Protein AF-A0A0C3JV02-F1 (afdb_monomer_lite)

Structure (mmCIF, N/CA/C/O backbone):
data_AF-A0A0C3JV02-F1
#
_entry.id   AF-A0A0C3JV02-F1
#
loop_
_atom_site.group_PDB
_atom_site.id
_atom_site.type_symbol
_atom_site.label_atom_id
_atom_site.label_alt_id
_atom_site.label_comp_id
_atom_site.label_asym_id
_atom_site.label_entity_id
_atom_site.label_seq_id
_atom_site.pdbx_PDB_ins_code
_atom_site.Cartn_x
_atom_site.Cartn_y
_atom_site.Cartn_z
_atom_site.occupancy
_atom_site.B_iso_or_equiv
_atom_site.auth_seq_id
_atom_site.auth_comp_id
_atom_site.auth_asym_id
_atom_site.auth_atom_id
_atom_site.pdbx_PDB_model_num
ATOM 1 N N . MET A 1 1 ? -1.760 33.400 12.915 1.00 36.56 1 MET A N 1
ATOM 2 C CA . MET A 1 1 ? -1.978 32.073 13.526 1.00 36.56 1 MET A CA 1
ATOM 3 C C . MET A 1 1 ? -3.397 31.633 13.194 1.00 36.56 1 MET A C 1
ATOM 5 O O . MET A 1 1 ? -4.320 32.032 13.881 1.00 36.56 1 MET A O 1
ATOM 9 N N . ILE A 1 2 ? -3.575 30.908 12.087 1.00 27.73 2 ILE A N 1
ATOM 10 C CA . ILE A 1 2 ? -4.804 30.168 11.769 1.00 27.73 2 ILE A CA 1
ATOM 11 C C . ILE A 1 2 ? -4.336 28.834 11.189 1.00 27.73 2 ILE A C 1
ATOM 13 O O . ILE A 1 2 ? -3.652 28.795 10.169 1.00 27.73 2 ILE A O 1
ATOM 17 N N . VAL A 1 3 ? -4.636 27.773 11.928 1.00 30.33 3 VAL A N 1
ATOM 18 C CA . VAL A 1 3 ? -4.378 26.373 11.599 1.00 30.33 3 VAL A CA 1
ATOM 19 C C . VAL A 1 3 ? -5.516 25.899 10.698 1.00 30.33 3 VAL A C 1
ATOM 21 O O . VAL A 1 3 ? -6.679 26.092 11.041 1.00 30.33 3 VAL A O 1
ATOM 24 N N . TRP A 1 4 ? -5.186 25.276 9.567 1.00 26.09 4 TRP A N 1
ATOM 25 C CA . TRP A 1 4 ? -6.130 24.484 8.779 1.00 26.09 4 TRP A CA 1
ATOM 26 C C . TRP A 1 4 ? -5.656 23.032 8.778 1.00 26.09 4 TRP A C 1
ATOM 28 O O . TRP A 1 4 ? -4.640 22.685 8.176 1.00 26.09 4 TRP A O 1
ATOM 38 N N . THR A 1 5 ? -6.392 22.193 9.498 1.00 37.22 5 THR A N 1
ATOM 39 C CA . THR A 1 5 ? -6.347 20.738 9.415 1.00 37.22 5 THR A CA 1
ATOM 40 C C . THR A 1 5 ? -7.120 20.313 8.170 1.00 37.22 5 THR A C 1
ATOM 42 O O . THR A 1 5 ? -8.332 20.467 8.079 1.00 37.22 5 THR A O 1
ATOM 45 N N . GLY A 1 6 ? -6.403 19.792 7.180 1.00 27.80 6 GLY A N 1
ATOM 46 C CA . GLY A 1 6 ? -6.977 19.233 5.962 1.00 27.80 6 GLY A CA 1
ATOM 47 C C . GLY A 1 6 ? -6.225 17.963 5.615 1.00 27.80 6 GLY A C 1
ATOM 48 O O . GLY A 1 6 ? -5.104 18.023 5.113 1.00 27.80 6 GLY A O 1
ATOM 49 N N . SER A 1 7 ? -6.838 16.830 5.950 1.00 28.97 7 SER A N 1
ATOM 50 C CA . SER A 1 7 ? -6.405 15.484 5.588 1.00 28.97 7 SER A CA 1
ATOM 51 C C . SER A 1 7 ? -6.014 15.437 4.109 1.00 28.97 7 SER A C 1
ATOM 53 O O . SER A 1 7 ? -6.842 15.699 3.235 1.00 28.97 7 SER A O 1
ATOM 55 N N . LYS A 1 8 ? -4.738 15.162 3.824 1.00 28.88 8 LYS A N 1
ATOM 56 C CA . LYS A 1 8 ? -4.265 14.907 2.463 1.00 28.88 8 LYS A CA 1
ATOM 57 C C . LYS A 1 8 ? -4.586 13.449 2.137 1.00 28.88 8 LYS A C 1
ATOM 59 O O . LYS A 1 8 ? -3.972 12.578 2.750 1.00 28.88 8 LYS A O 1
ATOM 64 N N . PRO A 1 9 ? -5.457 13.145 1.163 1.00 31.12 9 PRO A N 1
ATOM 65 C CA . PRO A 1 9 ? -5.403 11.841 0.540 1.00 31.12 9 PRO A CA 1
ATOM 66 C C . PRO A 1 9 ? -4.123 11.840 -0.298 1.00 31.12 9 PRO A C 1
ATOM 68 O O . PRO A 1 9 ? -4.037 12.504 -1.331 1.00 31.12 9 PRO A O 1
ATOM 71 N N . THR A 1 10 ? -3.090 11.144 0.167 1.00 36.97 10 THR A N 1
ATOM 72 C CA . THR A 1 10 ? -1.936 10.784 -0.660 1.00 36.97 10 THR A CA 1
ATOM 73 C C . THR A 1 10 ? -2.394 9.733 -1.666 1.00 36.97 10 THR A C 1
ATOM 75 O O . THR A 1 10 ? -2.066 8.557 -1.558 1.00 36.97 10 THR A O 1
ATOM 78 N N . LEU A 1 11 ? -3.217 10.158 -2.625 1.00 32.56 11 LEU A N 1
ATOM 79 C CA . LEU A 1 11 ? -3.419 9.429 -3.862 1.00 32.56 11 LEU A CA 1
ATOM 80 C C . LEU A 1 11 ? -2.096 9.518 -4.611 1.00 32.56 11 LEU A C 1
ATOM 82 O O . LEU A 1 11 ? -1.701 10.580 -5.097 1.00 32.56 11 LEU A O 1
ATOM 86 N N . ASP A 1 12 ? -1.388 8.398 -4.595 1.00 35.22 12 ASP A N 1
ATOM 87 C CA . ASP A 1 12 ? -0.170 8.166 -5.342 1.00 35.22 12 ASP A CA 1
ATOM 88 C C . ASP A 1 12 ? -0.371 8.620 -6.797 1.00 35.22 12 ASP A C 1
ATOM 90 O O . ASP A 1 12 ? -1.198 8.089 -7.542 1.00 35.22 12 ASP A O 1
ATOM 94 N N . VAL A 1 13 ? 0.385 9.643 -7.196 1.00 38.53 13 VAL A N 1
ATOM 95 C CA . VAL A 1 13 ? 0.356 10.233 -8.542 1.00 38.53 13 VAL A CA 1
ATOM 96 C C . VAL A 1 13 ? 0.647 9.167 -9.612 1.00 38.53 13 VAL A C 1
ATOM 98 O O . VAL A 1 13 ? 0.246 9.328 -10.767 1.00 38.53 13 VAL A O 1
ATOM 101 N N . ARG A 1 14 ? 1.289 8.051 -9.234 1.00 34.47 14 ARG A N 1
ATOM 102 C CA . ARG A 1 14 ? 1.551 6.898 -10.104 1.00 34.47 14 ARG A CA 1
ATOM 103 C C . ARG A 1 14 ? 0.338 5.993 -10.295 1.00 34.47 14 ARG A C 1
ATOM 105 O O . ARG A 1 14 ? 0.122 5.548 -11.419 1.00 34.47 14 ARG A O 1
ATOM 112 N N . GLN A 1 15 ? -0.499 5.804 -9.273 1.00 32.59 15 GLN A N 1
ATOM 113 C CA . GLN A 1 15 ? -1.742 5.027 -9.382 1.00 32.59 15 GLN A CA 1
ATOM 114 C C . GLN A 1 15 ? -2.710 5.672 -10.393 1.00 32.59 15 GLN A C 1
ATOM 116 O O . GLN A 1 15 ? -3.333 4.990 -11.200 1.00 32.59 15 GLN A O 1
ATOM 121 N N . CYS A 1 16 ? -2.764 7.009 -10.427 1.00 32.50 16 CYS A N 1
ATOM 122 C CA . CYS A 1 16 ? -3.554 7.769 -11.402 1.00 32.50 16 CYS A CA 1
ATOM 123 C C . CYS A 1 16 ? -3.050 7.643 -12.854 1.00 32.50 16 CYS A C 1
ATOM 125 O O . CYS A 1 16 ? -3.811 7.914 -13.789 1.00 32.50 16 CYS A O 1
ATOM 127 N N . TYR A 1 17 ? -1.774 7.294 -13.055 1.00 37.09 17 TYR A N 1
ATOM 128 C CA . TYR A 1 17 ? -1.156 7.195 -14.381 1.00 37.09 17 TYR A CA 1
ATOM 129 C C . TYR A 1 17 ? -1.444 5.846 -15.052 1.00 37.09 17 TYR A C 1
ATOM 131 O O . TYR A 1 17 ? -1.711 5.816 -16.251 1.00 37.09 17 TYR A O 1
ATOM 139 N N . THR A 1 18 ? -1.444 4.754 -14.285 1.00 40.16 18 THR A N 1
ATOM 140 C CA . THR A 1 18 ? -1.684 3.387 -14.782 1.00 40.16 18 THR A CA 1
ATOM 141 C C . THR A 1 18 ? -3.173 3.062 -14.936 1.00 40.16 18 THR A C 1
ATOM 143 O O . THR A 1 18 ? -3.565 2.399 -15.895 1.00 40.16 18 THR A O 1
ATOM 146 N N . ASP A 1 19 ? -4.038 3.597 -14.069 1.00 39.19 19 ASP A N 1
ATOM 147 C CA . ASP A 1 19 ? -5.492 3.363 -14.129 1.00 39.19 19 ASP A CA 1
ATOM 148 C C . ASP A 1 19 ? -6.144 3.965 -15.395 1.00 39.19 19 ASP A C 1
ATOM 150 O O . ASP A 1 19 ? -7.143 3.476 -15.930 1.00 39.19 19 ASP A O 1
ATOM 154 N N . ARG A 1 20 ? -5.518 5.009 -15.954 1.00 40.66 20 ARG A N 1
ATOM 155 C CA . ARG A 1 20 ? -6.019 5.726 -17.133 1.00 40.66 20 ARG A CA 1
ATOM 156 C C . ARG A 1 20 ? -5.709 5.020 -18.459 1.00 40.66 20 ARG A C 1
ATOM 158 O O . ARG A 1 20 ? -6.345 5.333 -19.465 1.00 40.66 20 ARG A O 1
ATOM 165 N N . THR A 1 21 ? -4.757 4.088 -18.482 1.00 45.34 21 THR A N 1
ATOM 166 C CA . THR A 1 21 ? -4.376 3.348 -19.697 1.00 45.34 21 THR A CA 1
ATOM 167 C C . THR A 1 21 ? -5.111 2.019 -19.852 1.00 45.34 21 THR A C 1
ATOM 169 O O . THR A 1 21 ? -5.299 1.578 -20.981 1.00 45.34 21 THR A O 1
ATOM 172 N N . SER A 1 22 ? -5.585 1.414 -18.758 1.00 45.44 22 SER A N 1
ATOM 173 C CA . SER A 1 22 ? -6.185 0.068 -18.782 1.00 45.44 22 SER A CA 1
ATOM 174 C C . SER A 1 22 ? -7.720 0.059 -18.865 1.00 45.44 22 SER A C 1
ATOM 176 O O . SER A 1 22 ? -8.293 -0.933 -19.305 1.00 45.44 22 SER A O 1
ATOM 178 N N . SER A 1 23 ? -8.404 1.149 -18.487 1.00 41.16 23 SER A N 1
ATOM 179 C CA . SER A 1 23 ? -9.878 1.194 -18.371 1.00 41.16 23 SER A CA 1
ATOM 180 C C . SER A 1 23 ? -10.615 1.992 -19.462 1.00 41.16 23 SER A C 1
ATOM 182 O O . SER A 1 23 ? -11.842 2.076 -19.455 1.00 41.16 23 SER A O 1
ATOM 184 N N . ALA A 1 24 ? -9.919 2.565 -20.447 1.00 39.09 24 ALA A N 1
ATOM 185 C CA . ALA A 1 24 ? -10.538 3.482 -21.407 1.00 39.09 24 ALA A CA 1
ATOM 186 C C . ALA A 1 24 ? -10.929 2.818 -22.743 1.00 39.09 24 ALA A C 1
ATOM 188 O O . ALA A 1 24 ? -10.466 3.227 -23.805 1.00 39.09 24 ALA A O 1
ATOM 189 N N . GLN A 1 25 ? -11.875 1.875 -22.717 1.00 42.00 25 GLN A N 1
ATOM 190 C CA . GLN A 1 25 ? -12.726 1.570 -23.884 1.00 42.00 25 GLN A CA 1
ATOM 191 C C . GLN A 1 25 ? -13.862 2.608 -24.028 1.00 42.00 25 GLN A C 1
ATOM 193 O O . GLN A 1 25 ? -14.992 2.265 -24.362 1.00 42.00 25 GLN A O 1
ATOM 198 N N . SER A 1 26 ? -13.601 3.891 -23.740 1.00 50.06 26 SER A N 1
ATOM 199 C CA . SER A 1 26 ? -14.595 4.948 -23.964 1.00 50.06 26 SER A CA 1
ATOM 200 C C . SER A 1 26 ? -14.360 5.611 -25.320 1.00 50.06 26 SER A C 1
ATOM 202 O O . SER A 1 26 ? -13.256 6.042 -25.649 1.00 50.06 26 SER A O 1
ATOM 204 N N . THR A 1 27 ? -15.422 5.665 -26.118 1.00 46.44 27 THR A N 1
ATOM 205 C CA . THR A 1 27 ? -15.501 6.017 -27.546 1.00 46.44 27 THR A CA 1
ATOM 206 C C . THR A 1 27 ? -15.207 7.494 -27.866 1.00 46.44 27 THR A C 1
ATOM 208 O O . THR A 1 27 ? -15.762 8.054 -28.806 1.00 46.44 27 THR A O 1
ATOM 211 N N . ARG A 1 28 ? -14.366 8.183 -27.085 1.00 48.72 28 ARG A N 1
ATOM 212 C CA . ARG A 1 28 ? -13.961 9.570 -27.357 1.00 48.72 28 ARG A CA 1
ATOM 213 C C . ARG A 1 28 ? -12.516 9.618 -27.829 1.00 48.72 28 ARG A C 1
ATOM 215 O O . ARG A 1 28 ? -11.571 9.729 -27.051 1.00 48.72 28 ARG A O 1
ATOM 222 N N . GLU A 1 29 ? -12.362 9.544 -29.143 1.00 48.25 29 GLU A N 1
ATOM 223 C CA . GLU A 1 29 ? -11.123 9.857 -29.843 1.00 48.25 29 GLU A CA 1
ATOM 224 C C . GLU A 1 29 ? -10.729 11.317 -29.570 1.00 48.25 29 GLU A C 1
ATOM 226 O O . GLU A 1 29 ? -11.301 12.236 -30.146 1.00 48.25 29 GLU A O 1
ATOM 231 N N . GLY A 1 30 ? -9.773 11.551 -28.662 1.00 52.34 30 GLY A N 1
ATOM 232 C CA . GLY A 1 30 ? -9.199 12.895 -28.501 1.00 52.34 30 GLY A CA 1
ATOM 233 C C . GLY A 1 30 ? -8.707 13.301 -27.114 1.00 52.34 30 GLY A C 1
ATOM 234 O O . GLY A 1 30 ? -8.783 14.478 -26.776 1.00 52.34 30 GLY A O 1
ATOM 235 N N . THR A 1 31 ? -8.190 12.398 -26.281 1.00 67.88 31 THR A N 1
ATOM 236 C CA . THR A 1 31 ? -7.483 12.838 -25.068 1.00 67.88 31 THR A CA 1
ATOM 237 C C . THR A 1 31 ? -6.072 13.324 -25.424 1.00 67.88 31 THR A C 1
ATOM 239 O O . THR A 1 31 ? -5.347 12.664 -26.167 1.00 67.88 31 THR A O 1
ATOM 242 N N . ARG A 1 32 ? -5.662 14.480 -24.880 1.00 71.06 32 ARG A N 1
ATOM 243 C CA . ARG A 1 32 ? -4.316 15.090 -25.016 1.00 71.06 32 ARG A CA 1
ATOM 244 C C . ARG A 1 32 ? -3.176 14.073 -24.854 1.00 71.06 32 ARG A C 1
ATOM 246 O O . ARG A 1 32 ? -2.223 14.076 -25.620 1.00 71.06 32 ARG A O 1
ATOM 253 N N . THR A 1 33 ? -3.339 13.132 -23.927 1.00 71.69 33 THR A N 1
ATOM 254 C CA . THR A 1 33 ? -2.406 12.023 -23.692 1.00 71.69 33 THR A CA 1
ATOM 255 C C . THR A 1 33 ? -2.223 11.121 -24.919 1.00 71.69 33 THR A C 1
ATOM 257 O O . THR A 1 33 ? -1.097 10.752 -25.230 1.00 71.69 33 THR A O 1
ATOM 260 N N . LYS A 1 34 ? -3.290 10.804 -25.671 1.00 75.88 34 LYS A N 1
ATOM 261 C CA . LYS A 1 34 ? -3.205 10.002 -26.906 1.00 75.88 34 LYS A CA 1
ATOM 262 C C . LYS A 1 34 ? -2.416 10.737 -27.992 1.00 75.88 34 LYS A C 1
ATOM 264 O O . LYS A 1 34 ? -1.618 10.113 -28.682 1.00 75.88 34 LYS A O 1
ATOM 269 N N . GLN A 1 35 ? -2.599 12.054 -28.113 1.00 81.81 35 GLN A N 1
ATOM 270 C CA . GLN A 1 35 ? -1.835 12.880 -29.057 1.00 81.81 35 GLN A CA 1
ATOM 271 C C . GLN A 1 35 ? -0.351 12.949 -28.681 1.00 81.81 35 GLN A C 1
ATOM 273 O O . GLN A 1 35 ? 0.507 12.855 -29.554 1.00 81.81 35 GLN A O 1
ATOM 278 N N . ASP A 1 36 ? -0.033 13.074 -27.393 1.00 83.00 36 ASP A N 1
ATOM 279 C CA . ASP A 1 36 ? 1.356 13.085 -26.930 1.00 83.00 36 ASP A CA 1
ATOM 280 C C . ASP A 1 36 ? 2.032 11.717 -27.143 1.00 83.00 36 ASP A C 1
ATOM 282 O O . ASP A 1 36 ? 3.151 11.667 -27.651 1.00 83.00 36 ASP A O 1
ATOM 286 N N . ILE A 1 37 ? 1.323 10.606 -26.899 1.00 81.44 37 ILE A N 1
ATOM 287 C CA . ILE A 1 37 ? 1.799 9.253 -27.241 1.00 81.44 37 ILE A CA 1
ATOM 288 C C . ILE A 1 37 ? 2.045 9.131 -28.750 1.00 81.44 37 ILE A C 1
ATOM 290 O O . ILE A 1 37 ? 3.099 8.655 -29.163 1.00 81.44 37 ILE A O 1
ATOM 294 N N . GLN A 1 38 ? 1.116 9.598 -29.588 1.00 85.56 38 GLN A N 1
ATOM 295 C CA . GLN A 1 38 ? 1.276 9.566 -31.045 1.00 85.56 38 GLN A CA 1
ATOM 296 C C . GLN A 1 38 ? 2.500 10.360 -31.516 1.00 85.56 38 GLN A C 1
ATOM 298 O O . GLN A 1 38 ? 3.210 9.896 -32.406 1.00 85.56 38 GLN A O 1
ATOM 303 N N . LYS A 1 39 ? 2.791 11.518 -30.908 1.00 88.38 39 LYS A N 1
ATOM 304 C CA . LYS A 1 39 ? 4.007 12.293 -31.207 1.00 88.38 39 LYS A CA 1
ATOM 305 C C . LYS A 1 39 ? 5.273 11.511 -30.865 1.00 88.38 39 LYS A C 1
ATOM 307 O O . LYS A 1 39 ? 6.197 11.484 -31.674 1.00 88.38 39 LYS A O 1
ATOM 312 N N . VAL A 1 40 ? 5.307 10.864 -29.698 1.00 87.06 40 VAL A N 1
ATOM 313 C CA . VAL A 1 40 ? 6.441 10.027 -29.277 1.00 87.06 40 VAL A CA 1
ATOM 314 C C . VAL A 1 40 ? 6.624 8.853 -30.236 1.00 87.06 40 VAL A C 1
ATOM 316 O O . VAL A 1 40 ? 7.725 8.642 -30.732 1.00 87.06 40 VAL A O 1
ATOM 319 N N . VAL A 1 41 ? 5.547 8.142 -30.579 1.00 87.94 41 VAL A N 1
ATOM 320 C CA . VAL A 1 41 ? 5.581 7.021 -31.532 1.00 87.94 41 VAL A CA 1
ATOM 321 C C . VAL A 1 41 ? 6.059 7.475 -32.914 1.00 87.94 41 VAL A C 1
ATOM 323 O O . VAL A 1 41 ? 6.916 6.829 -33.512 1.00 87.94 41 VAL A O 1
ATOM 326 N N . ALA A 1 42 ? 5.570 8.610 -33.418 1.00 89.44 42 ALA A N 1
ATOM 327 C CA . ALA A 1 42 ? 6.016 9.166 -34.695 1.00 89.44 42 ALA A CA 1
ATOM 328 C C . ALA A 1 42 ? 7.511 9.525 -34.678 1.00 89.44 42 ALA A C 1
ATOM 330 O O . ALA A 1 42 ? 8.227 9.269 -35.648 1.00 89.44 42 ALA A O 1
ATOM 331 N N . TRP A 1 43 ? 7.998 10.082 -33.567 1.00 92.06 43 TRP A N 1
ATOM 332 C CA . TRP A 1 43 ? 9.416 10.370 -33.382 1.00 92.06 43 TRP A CA 1
ATOM 333 C C . TRP A 1 43 ? 10.260 9.088 -33.334 1.00 92.06 43 TRP A C 1
ATOM 335 O O . TRP A 1 43 ? 11.270 9.019 -34.033 1.00 92.06 43 TRP A O 1
ATOM 345 N N . ILE A 1 44 ? 9.822 8.054 -32.608 1.00 89.31 44 ILE A N 1
ATOM 346 C CA . ILE A 1 44 ? 10.480 6.735 -32.574 1.00 89.31 44 ILE A CA 1
ATOM 347 C C . ILE A 1 44 ? 10.580 6.157 -33.988 1.00 89.31 44 ILE A C 1
ATOM 349 O O . ILE A 1 44 ? 11.672 5.817 -34.435 1.00 89.31 44 ILE A O 1
ATOM 353 N N . ASN A 1 45 ? 9.475 6.126 -34.736 1.00 90.62 45 ASN A N 1
ATOM 354 C CA . ASN A 1 45 ? 9.453 5.598 -36.102 1.00 90.62 45 ASN A CA 1
ATOM 355 C C . ASN A 1 45 ? 10.413 6.350 -37.033 1.00 90.62 45 ASN A C 1
ATOM 357 O O . ASN A 1 45 ? 11.071 5.741 -37.881 1.00 90.62 45 ASN A O 1
ATOM 361 N N . LYS A 1 46 ? 10.544 7.670 -36.855 1.00 93.56 46 LYS A N 1
ATOM 362 C CA . LYS A 1 46 ? 11.528 8.478 -37.582 1.00 93.56 46 LYS A CA 1
ATOM 363 C C . LYS A 1 46 ? 12.962 8.037 -37.272 1.00 93.56 46 LYS A C 1
ATOM 365 O O . LYS A 1 46 ? 13.758 7.916 -38.204 1.00 93.56 46 LYS A O 1
ATOM 370 N N . GLN A 1 47 ? 13.287 7.785 -36.003 1.00 92.69 47 GLN A N 1
ATOM 371 C CA . GLN A 1 47 ? 14.612 7.294 -35.605 1.00 92.69 47 GLN A CA 1
ATOM 372 C C . GLN A 1 47 ? 14.888 5.897 -36.165 1.00 92.69 47 GLN A C 1
ATOM 374 O O . GLN A 1 47 ? 15.939 5.685 -36.764 1.00 92.69 47 GLN A O 1
ATOM 379 N N . VAL A 1 48 ? 13.918 4.982 -36.075 1.00 92.69 48 VAL A N 1
ATOM 380 C CA . VAL A 1 48 ? 14.016 3.622 -36.633 1.00 92.69 48 VAL A CA 1
ATOM 381 C C . VAL A 1 48 ? 14.273 3.668 -38.138 1.00 92.69 48 VAL A C 1
ATOM 383 O O . VAL A 1 48 ? 15.197 3.026 -38.628 1.00 92.69 48 VAL A O 1
ATOM 386 N N . SER A 1 49 ? 13.533 4.509 -38.863 1.00 93.31 49 SER A N 1
ATOM 387 C CA . SER A 1 49 ? 13.709 4.685 -40.311 1.00 93.31 49 SER A CA 1
ATOM 388 C C . SER A 1 49 ? 15.098 5.231 -40.658 1.00 93.31 49 SER A C 1
ATOM 390 O O . SER A 1 49 ? 15.714 4.823 -41.642 1.00 93.31 49 SER A O 1
ATOM 392 N N . SER A 1 50 ? 15.605 6.169 -39.853 1.00 94.88 50 SER A N 1
ATOM 393 C CA . SER A 1 50 ? 16.948 6.725 -40.027 1.00 94.88 50 SER A CA 1
ATOM 394 C C . SER A 1 50 ? 18.031 5.676 -39.773 1.00 94.88 50 SER A C 1
ATOM 396 O O . SER A 1 50 ? 18.962 5.558 -40.569 1.00 94.88 50 SER A O 1
ATOM 398 N N . TYR A 1 51 ? 17.884 4.888 -38.706 1.00 93.44 51 TYR A N 1
ATOM 399 C CA . TYR A 1 51 ? 18.777 3.783 -38.374 1.00 93.44 51 TYR A CA 1
ATOM 400 C C . TYR A 1 51 ? 18.799 2.725 -39.481 1.00 93.44 51 TYR A C 1
ATOM 402 O O . TYR A 1 51 ? 19.871 2.358 -39.953 1.00 93.44 51 TYR A O 1
ATOM 410 N N . GLN A 1 52 ? 17.632 2.287 -39.960 1.00 91.94 52 GLN A N 1
ATOM 411 C CA . GLN A 1 52 ? 17.529 1.290 -41.027 1.00 91.94 52 GLN A CA 1
ATOM 412 C C . GLN A 1 52 ? 18.179 1.772 -42.326 1.00 91.94 52 GLN A C 1
ATOM 414 O O . GLN A 1 52 ? 18.900 1.008 -42.965 1.00 91.94 52 GLN A O 1
ATOM 419 N N . ARG A 1 53 ? 17.997 3.050 -42.686 1.00 94.06 53 ARG A N 1
ATOM 420 C CA . ARG A 1 53 ? 18.673 3.651 -43.844 1.00 94.06 53 ARG A CA 1
ATOM 421 C C . ARG A 1 53 ? 20.194 3.623 -43.687 1.00 94.06 53 ARG A C 1
ATOM 423 O O . ARG A 1 53 ? 20.893 3.230 -44.616 1.00 94.06 53 ARG A O 1
ATOM 430 N N . ALA A 1 54 ? 20.701 4.021 -42.520 1.00 92.31 54 ALA A N 1
ATOM 431 C CA . ALA A 1 54 ? 22.133 3.997 -42.236 1.00 92.31 54 ALA A CA 1
ATOM 432 C C . ALA A 1 54 ? 22.689 2.564 -42.263 1.00 92.31 54 ALA A C 1
ATOM 434 O O . ALA A 1 54 ? 23.695 2.305 -42.914 1.00 92.31 54 ALA A O 1
ATOM 435 N N . ARG A 1 55 ? 21.989 1.610 -41.640 1.00 90.25 55 ARG A N 1
ATOM 436 C CA . ARG A 1 55 ? 22.337 0.185 -41.642 1.00 90.25 55 ARG A CA 1
ATOM 437 C C . ARG A 1 55 ? 22.417 -0.380 -43.060 1.00 90.25 55 ARG A C 1
ATOM 439 O O . ARG A 1 55 ? 23.376 -1.071 -43.379 1.00 90.25 55 ARG A O 1
ATOM 446 N N . GLN A 1 56 ? 21.439 -0.078 -43.914 1.00 90.50 56 GLN A N 1
ATOM 447 C CA . GLN A 1 56 ? 21.453 -0.506 -45.316 1.00 90.50 56 GLN A CA 1
ATOM 448 C C . GLN A 1 56 ? 22.668 0.044 -46.067 1.00 90.50 56 GLN A C 1
ATOM 450 O O . GLN A 1 56 ? 23.315 -0.712 -46.783 1.00 90.50 56 GLN A O 1
ATOM 455 N N . ALA A 1 57 ? 23.008 1.321 -45.870 1.00 91.62 57 ALA A N 1
ATOM 456 C CA . ALA A 1 57 ? 24.190 1.919 -46.487 1.00 91.62 57 ALA A CA 1
ATOM 457 C C . ALA A 1 57 ? 25.488 1.240 -46.017 1.00 91.62 57 ALA A C 1
ATOM 459 O O . ALA A 1 57 ? 26.330 0.901 -46.839 1.00 91.62 57 ALA A O 1
ATOM 460 N N . ILE A 1 58 ? 25.625 0.972 -44.715 1.00 88.56 58 ILE A N 1
ATOM 461 C CA . ILE A 1 58 ? 26.799 0.286 -44.153 1.00 88.56 58 ILE A CA 1
ATOM 462 C C . ILE A 1 58 ? 26.941 -1.126 -44.737 1.00 88.56 58 ILE A C 1
ATOM 464 O O . ILE A 1 58 ? 28.017 -1.492 -45.195 1.00 88.56 58 ILE A O 1
ATOM 468 N N . LEU A 1 59 ? 25.848 -1.894 -44.793 1.00 87.31 59 LEU A N 1
ATOM 469 C CA . LEU A 1 59 ? 25.857 -3.249 -45.356 1.00 87.31 59 LEU A CA 1
ATOM 470 C C . LEU A 1 59 ? 26.155 -3.278 -46.863 1.00 87.31 59 LEU A C 1
ATOM 472 O O . LEU A 1 59 ? 26.662 -4.280 -47.360 1.00 87.31 59 LEU A O 1
ATOM 476 N N . GLN A 1 60 ? 25.824 -2.206 -47.592 1.00 87.75 60 GLN A N 1
ATOM 477 C CA . GLN A 1 60 ? 26.164 -2.057 -49.011 1.00 87.75 60 GLN A CA 1
ATOM 478 C C . GLN A 1 60 ? 27.640 -1.715 -49.229 1.00 87.75 60 GLN A C 1
ATOM 480 O O . GLN A 1 60 ? 28.218 -2.155 -50.220 1.00 87.75 60 GLN A O 1
ATOM 485 N N . LEU A 1 61 ? 28.233 -0.921 -48.335 1.00 87.19 61 LEU A N 1
ATOM 486 C CA . LEU A 1 61 ? 29.631 -0.501 -48.428 1.00 87.19 61 LEU A CA 1
ATOM 487 C C . LEU A 1 61 ? 30.590 -1.611 -47.986 1.00 87.19 61 LEU A C 1
ATOM 489 O O . LEU A 1 61 ? 31.604 -1.833 -48.642 1.00 87.19 61 LEU A O 1
ATOM 493 N N . GLU A 1 62 ? 30.261 -2.325 -46.909 1.00 79.38 62 GLU A N 1
ATOM 494 C CA . GLU A 1 62 ? 31.106 -3.373 -46.337 1.00 79.38 62 GLU A CA 1
ATOM 495 C C . GLU A 1 62 ? 30.260 -4.589 -45.927 1.00 79.38 62 GLU A C 1
ATOM 497 O O . GLU A 1 62 ? 29.670 -4.612 -44.842 1.00 79.38 62 GLU A O 1
ATOM 502 N N . PRO A 1 63 ? 30.206 -5.647 -46.757 1.00 72.38 63 PRO A N 1
ATOM 503 C CA . PRO A 1 63 ? 29.506 -6.884 -46.426 1.00 72.38 63 PRO A CA 1
ATOM 504 C C . PRO A 1 63 ? 30.335 -7.753 -45.461 1.00 72.38 63 PRO A C 1
ATOM 506 O O . PRO A 1 63 ? 30.615 -8.919 -45.735 1.00 72.38 63 PRO A O 1
ATOM 509 N N . ASN A 1 64 ? 30.750 -7.191 -44.321 1.00 79.62 64 ASN A N 1
ATOM 510 C CA . ASN A 1 64 ? 31.358 -7.952 -43.234 1.00 79.62 64 ASN A CA 1
ATOM 511 C C . ASN A 1 64 ? 30.252 -8.557 -42.348 1.00 79.62 64 ASN A C 1
ATOM 513 O O . ASN A 1 64 ? 29.364 -7.851 -41.860 1.00 79.62 64 ASN A O 1
ATOM 517 N N . GLN A 1 65 ? 30.313 -9.871 -42.113 1.00 74.69 65 GLN A N 1
ATOM 518 C CA . GLN A 1 65 ? 29.369 -10.575 -41.240 1.00 74.69 65 GLN A CA 1
ATOM 519 C C . GLN A 1 65 ? 29.372 -10.032 -39.806 1.00 74.69 65 GLN A C 1
ATOM 521 O O . GLN A 1 65 ? 28.319 -10.016 -39.169 1.00 74.69 65 GLN A O 1
ATOM 526 N N . GLU A 1 66 ? 30.508 -9.542 -39.309 1.00 78.19 66 GLU A N 1
ATOM 527 C CA . GLU A 1 66 ? 30.624 -8.999 -37.949 1.00 78.19 66 GLU A CA 1
ATOM 528 C C . GLU A 1 66 ? 29.789 -7.724 -37.768 1.00 78.19 66 GLU A C 1
ATOM 530 O O . GLU A 1 66 ? 29.064 -7.574 -36.783 1.00 78.19 66 GLU A O 1
ATOM 535 N N . ILE A 1 67 ? 29.795 -6.842 -38.772 1.00 77.81 67 ILE A N 1
ATOM 536 C CA . ILE A 1 67 ? 29.008 -5.602 -38.775 1.00 77.81 67 ILE A CA 1
ATOM 537 C C . ILE A 1 67 ? 27.507 -5.925 -38.812 1.00 77.81 67 ILE A C 1
ATOM 539 O O . ILE A 1 67 ? 26.710 -5.283 -38.124 1.00 77.81 67 ILE A O 1
ATOM 543 N N . GLY A 1 68 ? 27.118 -6.961 -39.563 1.00 76.44 68 GLY A N 1
ATOM 544 C CA . GLY A 1 68 ? 25.737 -7.445 -39.628 1.00 76.44 68 GLY A CA 1
ATOM 545 C C . GLY A 1 68 ? 25.229 -8.076 -38.326 1.00 76.44 68 GLY A C 1
ATOM 546 O O . GLY A 1 68 ? 24.035 -7.984 -38.040 1.00 76.44 68 GLY A O 1
ATOM 547 N N . GLN A 1 69 ? 26.113 -8.684 -37.528 1.00 79.69 69 GLN A N 1
ATOM 548 C CA . GLN A 1 69 ? 25.783 -9.213 -36.197 1.00 79.69 69 GLN A CA 1
ATOM 549 C C . GLN A 1 69 ? 25.683 -8.104 -35.145 1.00 79.69 69 GLN A C 1
ATOM 551 O O . GLN A 1 69 ? 24.809 -8.157 -34.276 1.00 79.69 69 GLN A O 1
ATOM 556 N N . LYS A 1 70 ? 26.552 -7.092 -35.251 1.00 81.81 70 LYS A N 1
ATOM 557 C CA . LYS A 1 70 ? 26.572 -5.919 -34.376 1.00 81.81 70 LYS A CA 1
ATOM 558 C C . LYS A 1 70 ? 25.329 -5.047 -34.573 1.00 81.81 70 LYS A C 1
ATOM 560 O O . LYS A 1 70 ? 24.655 -4.694 -33.615 1.00 81.81 70 LYS A O 1
ATOM 565 N N . TYR A 1 71 ? 24.994 -4.711 -35.815 1.00 86.19 71 TYR A N 1
ATOM 566 C CA . TYR A 1 71 ? 23.841 -3.876 -36.145 1.00 86.19 71 TYR A CA 1
ATOM 567 C C . TYR A 1 71 ? 22.687 -4.748 -36.649 1.00 86.19 71 TYR A C 1
ATOM 569 O O . TYR A 1 71 ? 22.578 -5.027 -37.847 1.00 86.19 71 TYR A O 1
ATOM 577 N N . GLN A 1 72 ? 21.818 -5.192 -35.739 1.00 87.00 72 GLN A N 1
ATOM 578 C CA . GLN A 1 72 ? 20.667 -6.036 -36.082 1.00 87.00 72 GLN A CA 1
ATOM 579 C C . GLN A 1 72 ? 19.493 -5.197 -36.607 1.00 87.00 72 GLN A C 1
ATOM 581 O O . GLN A 1 72 ? 19.464 -3.974 -36.484 1.00 87.00 72 GLN A O 1
ATOM 586 N N . ASP A 1 73 ? 18.527 -5.841 -37.256 1.00 89.56 73 ASP A N 1
ATOM 587 C CA . ASP A 1 73 ? 17.307 -5.141 -37.663 1.00 89.56 73 ASP A CA 1
ATOM 588 C C . ASP A 1 73 ? 16.424 -4.859 -36.437 1.00 89.56 73 ASP A C 1
ATOM 590 O O . ASP A 1 73 ? 16.323 -5.698 -35.542 1.00 89.56 73 ASP A O 1
ATOM 594 N N . ILE A 1 74 ? 15.800 -3.680 -36.386 1.00 90.38 74 ILE A N 1
ATOM 595 C CA . ILE A 1 74 ? 14.907 -3.306 -35.281 1.00 90.38 74 ILE A CA 1
ATOM 596 C C . ILE A 1 74 ? 13.525 -3.857 -35.599 1.00 90.38 74 ILE A C 1
ATOM 598 O O . ILE A 1 74 ? 12.836 -3.347 -36.484 1.00 90.38 74 ILE A O 1
ATOM 602 N N . GLN A 1 75 ? 13.109 -4.882 -34.865 1.00 87.75 75 GLN A N 1
ATOM 603 C CA . GLN A 1 75 ? 11.781 -5.451 -35.024 1.00 87.75 75 GLN A CA 1
ATOM 604 C C . GLN A 1 75 ? 10.749 -4.687 -34.181 1.00 87.75 75 GLN A C 1
ATOM 606 O O . GLN A 1 75 ? 11.094 -4.074 -33.168 1.00 87.75 75 GLN A O 1
ATOM 611 N N . PRO A 1 76 ? 9.450 -4.749 -34.524 1.00 83.75 76 PRO A N 1
ATOM 612 C CA . PRO A 1 76 ? 8.399 -4.157 -33.697 1.00 83.75 76 PRO A CA 1
ATOM 613 C C . PRO A 1 76 ? 8.400 -4.671 -32.249 1.00 83.75 76 PRO A C 1
ATOM 615 O O . PRO A 1 76 ? 8.019 -3.934 -31.342 1.00 83.75 76 PRO A O 1
ATOM 618 N N . GLN A 1 77 ? 8.850 -5.911 -32.018 1.00 82.81 77 GLN A N 1
ATOM 619 C CA . GLN A 1 77 ? 8.989 -6.480 -30.674 1.00 82.81 77 GLN A CA 1
ATOM 620 C C . GLN A 1 77 ? 10.087 -5.786 -29.853 1.00 82.81 77 GLN A C 1
ATOM 622 O O . GLN A 1 77 ? 9.938 -5.670 -28.642 1.00 82.81 77 GLN A O 1
ATOM 627 N N . ASP A 1 78 ? 11.142 -5.275 -30.496 1.00 81.25 78 ASP A N 1
ATOM 628 C CA . ASP A 1 78 ? 12.236 -4.546 -29.837 1.00 81.25 78 ASP A CA 1
ATOM 629 C C . ASP A 1 78 ? 11.822 -3.125 -29.415 1.00 81.25 78 ASP A C 1
ATOM 631 O O . ASP A 1 78 ? 12.423 -2.523 -28.527 1.00 81.25 78 ASP A O 1
ATOM 635 N N . LEU A 1 79 ? 10.785 -2.578 -30.057 1.00 83.12 79 LEU A N 1
ATOM 636 C CA . LEU A 1 79 ? 10.198 -1.273 -29.738 1.00 83.12 79 LEU A CA 1
ATOM 637 C C . LEU A 1 79 ? 9.109 -1.361 -28.667 1.00 83.12 79 LEU A C 1
ATOM 639 O O . LEU A 1 79 ? 8.586 -0.330 -28.232 1.00 83.12 79 LEU A O 1
ATOM 643 N N . ALA A 1 80 ? 8.743 -2.575 -28.251 1.00 75.50 80 ALA A N 1
ATOM 644 C CA . ALA A 1 80 ? 7.815 -2.757 -27.155 1.00 75.50 80 ALA A CA 1
ATOM 645 C C . ALA A 1 80 ? 8.431 -2.158 -25.887 1.00 75.50 80 ALA A C 1
ATOM 647 O O . ALA A 1 80 ? 9.553 -2.485 -25.498 1.00 75.50 80 ALA A O 1
ATOM 648 N N . VAL A 1 81 ? 7.692 -1.261 -25.232 1.00 66.81 81 VAL A N 1
ATOM 649 C CA . VAL A 1 81 ? 8.121 -0.725 -23.942 1.00 66.81 81 VAL A CA 1
ATOM 650 C C . VAL A 1 81 ? 8.247 -1.901 -22.983 1.00 66.81 81 VAL A C 1
ATOM 652 O O . VAL A 1 81 ? 7.288 -2.659 -22.824 1.00 66.81 81 VAL A O 1
ATOM 655 N N . SER A 1 82 ? 9.423 -2.063 -22.363 1.00 62.16 82 SER A N 1
ATOM 656 C CA . SER A 1 82 ? 9.610 -3.142 -21.397 1.00 62.16 82 SER A CA 1
ATOM 657 C C . SER A 1 82 ? 8.513 -3.054 -20.341 1.00 62.16 82 SER A C 1
ATOM 659 O O . SER A 1 82 ? 8.289 -2.000 -19.728 1.00 62.16 82 SER A O 1
ATOM 661 N N . LYS A 1 83 ? 7.817 -4.173 -20.140 1.00 61.59 83 LYS A N 1
ATOM 662 C CA . LYS A 1 83 ? 6.787 -4.290 -19.107 1.00 61.59 83 LYS A CA 1
ATOM 663 C C . LYS A 1 83 ? 7.356 -4.004 -17.723 1.00 61.59 83 LYS A C 1
ATOM 665 O O . LYS A 1 83 ? 6.663 -3.442 -16.894 1.00 61.59 83 LYS A O 1
ATOM 670 N N . ASP A 1 84 ? 8.652 -4.221 -17.531 1.00 55.72 84 ASP A N 1
ATOM 671 C CA . ASP A 1 84 ? 9.374 -3.894 -16.300 1.00 55.72 84 ASP A CA 1
ATOM 672 C C . ASP A 1 84 ? 9.341 -2.397 -15.950 1.00 55.72 84 ASP A C 1
ATOM 674 O O . ASP A 1 84 ? 9.489 -2.021 -14.787 1.00 55.72 84 ASP A O 1
ATOM 678 N N . VAL A 1 85 ? 9.172 -1.532 -16.956 1.00 55.69 85 VAL A N 1
ATOM 679 C CA . VAL A 1 85 ? 9.117 -0.071 -16.803 1.00 55.69 85 VAL A CA 1
ATOM 680 C C . VAL A 1 85 ? 7.675 0.430 -16.682 1.00 55.69 85 VAL A C 1
ATOM 682 O O . VAL A 1 85 ? 7.440 1.468 -16.069 1.00 55.69 85 VAL A O 1
ATOM 685 N N . THR A 1 86 ? 6.709 -0.285 -17.263 1.00 58.78 86 THR A N 1
ATOM 686 C CA . THR A 1 86 ? 5.304 0.155 -17.365 1.00 58.78 86 THR A CA 1
ATOM 687 C C . THR A 1 86 ? 4.375 -0.523 -16.364 1.00 58.78 86 THR A C 1
ATOM 689 O O . THR A 1 86 ? 3.442 0.108 -15.873 1.00 58.78 86 THR A O 1
ATOM 692 N N . GLU A 1 87 ? 4.641 -1.779 -16.020 1.00 58.41 87 GLU A N 1
ATOM 693 C CA . GLU A 1 87 ? 3.825 -2.627 -15.160 1.00 58.41 87 GLU A CA 1
ATOM 694 C C . GLU A 1 87 ? 4.676 -3.133 -13.990 1.00 58.41 87 GLU A C 1
ATOM 696 O O . GLU A 1 87 ? 5.297 -4.194 -14.029 1.00 58.41 87 GLU A O 1
ATOM 701 N N . GLU A 1 88 ? 4.674 -2.361 -12.903 1.00 57.62 88 GLU A N 1
ATOM 702 C CA . GLU A 1 88 ? 5.527 -2.570 -11.724 1.00 57.62 88 GLU A CA 1
ATOM 703 C C . GLU A 1 88 ? 5.385 -3.943 -11.023 1.00 57.62 88 GLU A C 1
ATOM 705 O O . GLU A 1 88 ? 6.250 -4.280 -10.208 1.00 57.62 88 GLU A O 1
ATOM 710 N N . ASN A 1 89 ? 4.331 -4.714 -11.331 1.00 60.94 89 ASN A N 1
ATOM 711 C CA . ASN A 1 89 ? 3.970 -6.002 -10.718 1.00 60.94 89 ASN A CA 1
ATOM 712 C C . ASN A 1 89 ? 3.697 -7.128 -11.744 1.00 60.94 89 ASN A C 1
ATOM 714 O O . ASN A 1 89 ? 2.999 -8.093 -11.424 1.00 60.94 89 ASN A O 1
ATOM 718 N N . TRP A 1 90 ? 4.184 -7.028 -12.984 1.00 60.09 90 TRP A N 1
ATOM 719 C CA . TRP A 1 90 ? 3.952 -8.094 -13.965 1.00 60.09 90 TRP A CA 1
ATOM 720 C C . TRP A 1 90 ? 4.773 -9.363 -13.639 1.00 60.09 90 TRP A C 1
ATOM 722 O O . TRP A 1 90 ? 5.973 -9.309 -13.367 1.00 60.09 90 TRP A O 1
ATOM 732 N N . PHE A 1 91 ? 4.132 -10.535 -13.684 1.00 54.78 91 PHE A N 1
ATOM 733 C CA . PHE A 1 91 ? 4.777 -11.836 -13.461 1.00 54.78 91 PHE A CA 1
ATOM 734 C C . PHE A 1 91 ? 5.676 -12.238 -14.644 1.00 54.78 91 PHE A C 1
ATOM 736 O O . PHE A 1 91 ? 5.239 -12.227 -15.790 1.00 54.78 91 PHE A O 1
ATOM 743 N N . GLY A 1 92 ? 6.916 -12.671 -14.383 1.00 58.38 92 GLY A N 1
ATOM 744 C CA . GLY A 1 92 ? 7.831 -13.153 -15.435 1.00 58.38 92 GLY A CA 1
ATOM 745 C C . GLY A 1 92 ? 8.843 -12.122 -15.948 1.00 58.38 92 GLY A C 1
ATOM 746 O O . GLY A 1 92 ? 9.396 -12.299 -17.029 1.00 58.38 92 GLY A O 1
ATOM 747 N N . GLN A 1 93 ? 9.129 -11.080 -15.161 1.00 59.28 93 GLN A N 1
ATOM 748 C CA . GLN A 1 93 ? 10.180 -10.083 -15.424 1.00 59.28 93 GLN A CA 1
ATOM 749 C C . GLN A 1 93 ? 11.535 -10.713 -15.815 1.00 59.28 93 GLN A C 1
ATOM 751 O O . GLN A 1 93 ? 12.203 -10.238 -16.725 1.00 59.28 93 GLN A O 1
ATOM 756 N N . GLY A 1 94 ? 11.906 -11.851 -15.214 1.00 56.56 94 GLY A N 1
ATOM 757 C CA . GLY A 1 94 ? 13.145 -12.568 -15.551 1.00 56.56 94 GLY A CA 1
ATOM 758 C C . GLY A 1 94 ? 13.183 -13.216 -16.944 1.00 56.56 94 GLY A C 1
ATOM 759 O O . GLY A 1 94 ? 14.242 -13.669 -17.365 1.00 56.56 94 GLY A O 1
ATOM 760 N N . THR A 1 95 ? 12.056 -13.289 -17.659 1.00 55.38 95 THR A N 1
ATOM 761 C CA . THR A 1 95 ? 11.946 -13.901 -18.999 1.00 55.38 95 THR A CA 1
ATOM 762 C C . THR A 1 95 ? 11.784 -12.853 -20.107 1.00 55.38 95 THR A C 1
ATOM 764 O O . THR A 1 95 ? 11.799 -13.196 -21.289 1.00 55.38 95 THR A O 1
ATOM 767 N N . SER A 1 96 ? 11.628 -11.573 -19.752 1.00 61.25 96 SER A N 1
ATOM 768 C CA . SER A 1 96 ? 11.478 -10.489 -20.723 1.00 61.25 96 SER A CA 1
ATOM 769 C C . SER A 1 96 ? 12.796 -10.266 -21.468 1.00 61.25 96 SER A C 1
ATOM 771 O O . SER A 1 96 ? 13.806 -9.882 -20.879 1.00 61.25 96 SER A O 1
ATOM 773 N N . LYS A 1 97 ? 12.807 -10.531 -22.778 1.00 64.81 97 LYS A N 1
ATOM 774 C CA . LYS A 1 97 ? 13.980 -10.299 -23.626 1.00 64.81 97 LYS A CA 1
ATOM 775 C C . LYS A 1 97 ? 14.086 -8.803 -23.929 1.00 64.81 97 LYS A C 1
ATOM 777 O O . LYS A 1 97 ? 13.251 -8.261 -24.646 1.00 64.81 97 LYS A O 1
ATOM 782 N N . MET A 1 98 ? 15.110 -8.147 -23.388 1.00 70.50 98 MET A N 1
ATOM 783 C CA . MET A 1 98 ? 15.427 -6.756 -23.716 1.00 70.50 98 MET A CA 1
ATOM 784 C C . MET A 1 98 ? 15.894 -6.637 -25.175 1.00 70.50 98 MET A C 1
ATOM 786 O O . MET A 1 98 ? 16.530 -7.552 -25.705 1.00 70.50 98 MET A O 1
ATOM 790 N N . ALA A 1 99 ? 15.582 -5.510 -25.820 1.00 79.50 99 ALA A N 1
ATOM 791 C CA . ALA A 1 99 ? 16.021 -5.251 -27.184 1.00 79.50 99 ALA A CA 1
ATOM 792 C C . ALA A 1 99 ? 17.552 -5.246 -27.291 1.00 79.50 99 ALA A C 1
ATOM 794 O O . ALA A 1 99 ? 18.252 -4.706 -26.431 1.00 79.50 99 ALA A O 1
ATOM 795 N N . TRP A 1 100 ? 18.066 -5.826 -28.376 1.00 80.31 100 TRP A N 1
ATOM 796 C CA . TRP A 1 100 ? 19.498 -6.056 -28.586 1.00 80.31 100 TRP A CA 1
ATOM 797 C C . TRP A 1 100 ? 20.331 -4.766 -28.527 1.00 80.31 100 TRP A C 1
ATOM 799 O O . TRP A 1 100 ? 21.467 -4.801 -28.071 1.00 80.31 100 TRP A O 1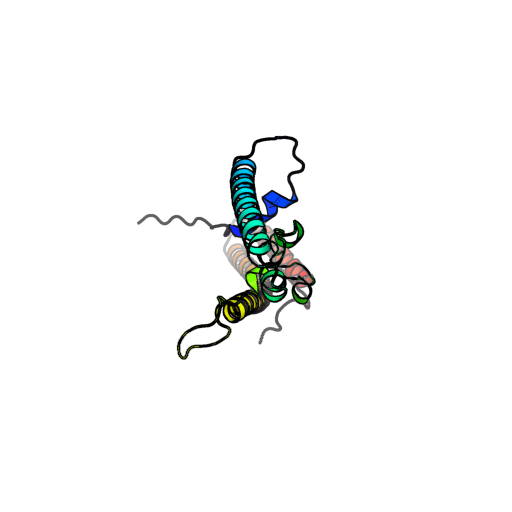
ATOM 809 N N . PHE A 1 101 ? 19.765 -3.620 -28.918 1.00 79.12 101 PHE A N 1
ATOM 810 C CA . PHE A 1 101 ? 20.478 -2.341 -28.939 1.00 79.12 101 PHE A CA 1
ATOM 811 C C . PHE A 1 101 ? 20.765 -1.764 -27.541 1.00 79.12 101 PHE A C 1
ATOM 813 O O . PHE A 1 101 ? 21.626 -0.900 -27.420 1.00 79.12 101 PHE A O 1
ATOM 820 N N . TRP A 1 102 ? 20.102 -2.254 -26.486 1.00 75.25 102 TRP A N 1
ATOM 821 C CA . TRP A 1 102 ? 20.468 -1.959 -25.091 1.00 75.25 102 TRP A CA 1
ATOM 822 C C . TRP A 1 102 ? 21.612 -2.841 -24.575 1.00 75.25 102 TRP A C 1
ATOM 824 O O . TRP A 1 102 ? 22.250 -2.496 -23.589 1.00 75.25 102 TRP A O 1
ATOM 834 N N . MET A 1 103 ? 21.880 -3.961 -25.253 1.00 67.75 103 MET A N 1
ATOM 835 C CA . MET A 1 103 ? 22.977 -4.890 -24.950 1.00 67.75 103 MET A CA 1
ATOM 836 C C . MET A 1 103 ? 24.267 -4.532 -25.702 1.00 67.75 103 MET A C 1
ATOM 838 O O . MET A 1 103 ? 25.249 -5.270 -25.641 1.00 67.75 103 MET A O 1
ATOM 842 N N . MET A 1 104 ? 24.249 -3.435 -26.459 1.00 63.28 104 MET A N 1
ATOM 843 C CA . MET A 1 104 ? 25.379 -2.980 -27.252 1.00 63.28 104 MET A CA 1
ATOM 844 C C . MET A 1 104 ? 26.356 -2.205 -26.370 1.00 63.28 104 MET A C 1
ATOM 846 O O . MET A 1 104 ? 26.090 -1.057 -26.018 1.00 63.28 104 MET A O 1
ATOM 850 N N . ASP A 1 105 ? 27.507 -2.804 -26.066 1.00 55.50 105 ASP A N 1
ATOM 851 C CA . ASP A 1 105 ? 28.674 -2.042 -25.622 1.00 55.50 105 ASP A CA 1
ATOM 852 C C . ASP A 1 105 ? 29.082 -1.086 -26.756 1.00 55.50 105 ASP A C 1
ATOM 854 O O . ASP A 1 105 ? 29.263 -1.497 -27.909 1.00 55.50 105 ASP A O 1
ATOM 858 N N . GLY A 1 106 ? 29.214 0.207 -26.443 1.00 53.22 106 GLY A N 1
ATOM 859 C CA . GLY A 1 106 ? 29.882 1.156 -27.332 1.00 53.22 106 GLY A CA 1
ATOM 860 C C . GLY A 1 106 ? 31.269 0.615 -27.683 1.00 53.22 106 GLY A C 1
ATOM 861 O O . GLY A 1 106 ? 31.970 0.092 -26.820 1.00 53.22 106 GLY A O 1
ATOM 862 N N . GLU A 1 107 ? 31.636 0.654 -28.962 1.00 49.03 107 GLU A N 1
ATOM 863 C CA . GLU A 1 107 ? 32.817 -0.058 -29.447 1.00 49.03 107 GLU A CA 1
ATOM 864 C C . GLU A 1 107 ? 34.106 0.349 -28.720 1.00 49.03 107 GLU A C 1
ATOM 866 O O . GLU A 1 107 ? 34.384 1.522 -28.479 1.00 49.03 107 GLU A O 1
ATOM 871 N N . GLN A 1 108 ? 34.879 -0.681 -28.389 1.00 45.84 108 GLN A N 1
ATOM 872 C CA . GLN A 1 108 ? 36.164 -0.661 -27.709 1.00 45.84 108 GLN A CA 1
ATOM 873 C C . GLN A 1 108 ? 37.132 0.403 -28.236 1.00 45.84 108 GLN A C 1
ATOM 875 O O . GLN A 1 108 ? 37.523 0.382 -29.401 1.00 45.84 108 GLN A O 1
ATOM 880 N N . GLY A 1 109 ? 37.654 1.217 -27.316 1.00 37.59 109 GLY A N 1
ATOM 881 C CA . GLY A 1 109 ? 38.957 1.842 -27.505 1.00 37.59 109 GLY A CA 1
ATOM 882 C C . GLY A 1 109 ? 39.186 3.113 -26.702 1.00 37.59 109 GLY A C 1
ATOM 883 O O . GLY A 1 109 ? 39.179 4.181 -27.294 1.00 37.59 109 GLY A O 1
ATOM 884 N N . GLN A 1 110 ? 39.478 2.994 -25.400 1.00 32.97 110 GLN A N 1
ATOM 885 C CA . GLN A 1 110 ? 40.765 3.419 -24.810 1.00 32.97 110 GLN A CA 1
ATOM 886 C C . GLN A 1 110 ? 40.691 3.565 -23.278 1.00 32.97 110 GLN A C 1
ATOM 888 O O . GLN A 1 110 ? 40.004 4.429 -22.753 1.00 32.97 110 GLN A O 1
ATOM 893 N N . LEU A 1 111 ? 41.528 2.756 -22.611 1.00 35.31 111 LEU A N 1
ATOM 894 C CA . LEU A 1 111 ? 42.150 2.994 -21.300 1.00 35.31 111 LEU A CA 1
ATOM 895 C C . LEU A 1 111 ? 41.254 2.841 -20.052 1.00 35.31 111 LEU A C 1
ATOM 897 O O . LEU A 1 111 ? 40.624 3.779 -19.591 1.00 35.31 111 LEU A O 1
ATOM 901 N N . ASN A 1 112 ? 41.340 1.657 -19.434 1.00 40.97 112 ASN A N 1
ATOM 902 C CA . ASN A 1 112 ? 41.187 1.444 -17.987 1.00 40.97 112 ASN A CA 1
ATOM 903 C C . ASN A 1 112 ? 39.935 2.050 -17.312 1.00 40.97 112 ASN A C 1
ATOM 905 O O . ASN A 1 112 ? 40.078 2.939 -16.480 1.00 40.97 112 ASN A O 1
ATOM 909 N N . ALA A 1 113 ? 38.736 1.523 -17.577 1.00 40.38 113 ALA A N 1
ATOM 910 C CA . ALA A 1 113 ? 37.599 1.641 -16.654 1.00 40.38 113 ALA A CA 1
ATOM 911 C C . ALA A 1 113 ? 36.515 0.591 -16.974 1.00 40.38 113 ALA A C 1
ATOM 913 O O . ALA A 1 113 ? 36.016 0.526 -18.092 1.00 40.38 113 ALA A O 1
ATOM 914 N N . GLU A 1 114 ? 36.220 -0.266 -15.995 1.00 48.66 114 GLU A N 1
ATOM 915 C CA . GLU A 1 114 ? 34.864 -0.712 -15.619 1.00 48.66 114 GLU A CA 1
ATOM 916 C C . GLU A 1 114 ? 33.913 -1.130 -16.764 1.00 48.66 114 GLU A C 1
ATOM 918 O O . GLU A 1 114 ? 33.026 -0.416 -17.222 1.00 48.66 114 GLU A O 1
ATOM 923 N N . LYS A 1 115 ? 34.107 -2.372 -17.210 1.00 45.59 115 LYS A N 1
ATOM 924 C CA . LYS A 1 115 ? 33.338 -3.077 -18.238 1.00 45.59 115 LYS A CA 1
ATOM 925 C C . LYS A 1 115 ? 32.017 -3.603 -17.636 1.00 45.59 115 LYS A C 1
ATOM 927 O O . LYS A 1 115 ? 32.037 -4.656 -17.006 1.00 45.59 115 LYS A O 1
ATOM 932 N N . GLY A 1 116 ? 30.900 -2.888 -17.807 1.00 53.28 116 GLY A N 1
ATOM 933 C CA . GLY A 1 116 ? 29.564 -3.346 -17.365 1.00 53.28 116 GLY A CA 1
ATOM 934 C C . GLY A 1 116 ? 28.567 -2.273 -16.897 1.00 53.28 116 GLY A C 1
ATOM 935 O O . GLY A 1 116 ? 27.421 -2.610 -16.606 1.00 53.28 116 GLY A O 1
ATOM 936 N N . ASP A 1 117 ? 28.960 -0.999 -16.862 1.00 63.00 117 ASP A N 1
ATOM 937 C CA . ASP A 1 117 ? 28.302 0.031 -16.044 1.00 63.00 117 ASP A CA 1
ATOM 938 C C . ASP A 1 117 ? 26.807 0.263 -16.344 1.00 63.00 117 ASP A C 1
ATOM 940 O O . ASP A 1 117 ? 25.977 0.187 -15.447 1.00 63.00 117 ASP A O 1
ATOM 944 N N . LEU A 1 118 ? 26.393 0.460 -17.602 1.00 66.81 118 LEU A N 1
ATOM 945 C CA . LEU A 1 118 ? 24.991 0.822 -17.891 1.00 66.81 118 LEU A CA 1
ATOM 946 C C . LEU A 1 118 ? 23.990 -0.308 -17.605 1.00 66.81 118 LEU A C 1
ATOM 948 O O . LEU A 1 118 ? 22.889 -0.059 -17.106 1.00 66.81 118 LEU A O 1
ATOM 952 N N . MET A 1 119 ? 24.359 -1.548 -17.932 1.00 69.50 119 MET A N 1
ATOM 953 C CA . MET A 1 119 ? 23.482 -2.701 -17.731 1.00 69.50 119 MET A CA 1
ATOM 954 C C . MET A 1 119 ? 23.475 -3.141 -16.269 1.00 69.50 119 MET A C 1
ATOM 956 O O . MET A 1 119 ? 22.416 -3.451 -15.714 1.00 69.50 119 MET A O 1
ATOM 960 N N . GLU A 1 120 ? 24.646 -3.139 -15.633 1.00 74.50 120 GLU A N 1
ATOM 961 C CA . GLU A 1 120 ? 24.773 -3.372 -14.200 1.00 74.50 120 GLU A CA 1
ATOM 962 C C . GLU A 1 120 ? 23.977 -2.324 -13.419 1.00 74.50 120 GLU A C 1
ATOM 964 O O . GLU A 1 120 ? 23.201 -2.687 -12.534 1.00 74.50 120 GLU A O 1
ATOM 969 N N . GLU A 1 121 ? 24.051 -1.053 -13.815 1.00 79.19 121 GLU A N 1
ATOM 970 C CA . GLU A 1 121 ? 23.300 0.034 -13.195 1.00 79.19 121 GLU A CA 1
ATOM 971 C C . GLU A 1 121 ? 21.791 -0.127 -13.387 1.00 79.19 121 GLU A C 1
ATOM 973 O O . GLU A 1 121 ? 21.024 0.030 -12.434 1.00 79.19 121 GLU A O 1
ATOM 978 N N . PHE A 1 122 ? 21.338 -0.512 -14.583 1.00 75.31 122 PHE A N 1
ATOM 979 C CA . PHE A 1 122 ? 19.923 -0.782 -14.838 1.00 75.31 122 PHE A CA 1
ATOM 980 C C . PHE A 1 122 ? 19.379 -1.885 -13.917 1.00 75.31 122 PHE A C 1
ATOM 982 O O . PHE A 1 122 ? 18.342 -1.708 -13.264 1.00 75.31 122 PHE A O 1
ATOM 989 N N . TYR A 1 123 ? 20.087 -3.013 -13.810 1.00 76.75 123 TYR A N 1
ATOM 990 C CA . TYR A 1 123 ? 19.690 -4.100 -12.915 1.00 76.75 123 TYR A CA 1
ATOM 991 C C . TYR A 1 123 ? 19.814 -3.718 -11.440 1.00 76.75 123 TYR A C 1
ATOM 993 O O . TYR A 1 123 ? 18.918 -4.047 -10.659 1.00 76.75 123 TYR A O 1
ATOM 1001 N N . ARG A 1 124 ? 20.860 -2.979 -11.054 1.00 83.06 124 ARG A N 1
ATOM 1002 C CA . ARG A 1 124 ? 21.050 -2.457 -9.695 1.00 83.06 124 ARG A CA 1
ATOM 1003 C C . ARG A 1 124 ? 19.879 -1.572 -9.288 1.00 83.06 124 ARG A C 1
ATOM 1005 O O . ARG A 1 124 ? 19.303 -1.780 -8.222 1.00 83.06 124 ARG A O 1
ATOM 1012 N N . ILE A 1 125 ? 19.465 -0.642 -10.149 1.00 80.81 125 ILE A N 1
ATOM 1013 C CA . ILE A 1 125 ? 18.309 0.233 -9.921 1.00 80.81 125 ILE A CA 1
ATOM 1014 C C . ILE A 1 125 ? 17.027 -0.590 -9.778 1.00 80.81 125 ILE A C 1
ATOM 1016 O O . ILE A 1 125 ? 16.243 -0.348 -8.857 1.00 80.81 125 ILE A O 1
ATOM 1020 N N . ASN A 1 126 ? 16.791 -1.564 -10.657 1.00 80.00 126 ASN A N 1
ATOM 1021 C CA . ASN A 1 126 ? 15.590 -2.399 -10.583 1.00 80.00 126 ASN A CA 1
ATOM 1022 C C . ASN A 1 126 ? 15.558 -3.249 -9.310 1.00 80.00 126 ASN A C 1
ATOM 1024 O O . ASN A 1 126 ? 14.522 -3.322 -8.646 1.00 80.00 126 ASN A O 1
ATOM 1028 N N . TRP A 1 127 ? 16.695 -3.813 -8.910 1.00 83.19 127 TRP A N 1
ATOM 1029 C CA . TRP A 1 127 ? 16.824 -4.526 -7.646 1.00 83.19 127 TRP A CA 1
ATOM 1030 C C . TRP A 1 127 ? 16.583 -3.608 -6.442 1.00 83.19 127 TRP A C 1
ATOM 1032 O O . TRP A 1 127 ? 15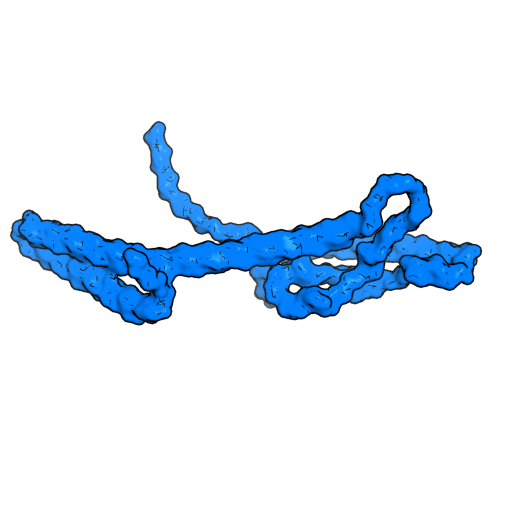.824 -3.971 -5.543 1.00 83.19 127 TRP A O 1
ATOM 1042 N N . LEU A 1 128 ? 17.155 -2.398 -6.434 1.00 88.00 128 LEU A N 1
ATOM 1043 C CA . LEU A 1 128 ? 16.934 -1.409 -5.374 1.00 88.00 128 LEU A CA 1
ATOM 1044 C C . LEU A 1 128 ? 15.455 -1.021 -5.262 1.00 88.00 128 LEU A C 1
ATOM 1046 O O . LEU A 1 128 ? 14.922 -0.960 -4.154 1.00 88.00 128 LEU A O 1
ATOM 1050 N N . LYS A 1 129 ? 14.765 -0.819 -6.391 1.00 83.62 129 LYS A N 1
ATOM 1051 C CA . LYS A 1 129 ? 13.316 -0.558 -6.422 1.00 83.62 129 LYS A CA 1
ATOM 1052 C C . LYS A 1 129 ? 12.515 -1.730 -5.851 1.00 83.62 129 LYS A C 1
ATOM 1054 O O . LYS A 1 129 ? 11.644 -1.514 -5.008 1.00 83.62 129 LYS A O 1
ATOM 1059 N N . ALA A 1 130 ? 12.818 -2.960 -6.270 1.00 83.50 130 ALA A N 1
ATOM 1060 C CA . ALA A 1 130 ? 12.144 -4.163 -5.781 1.00 83.50 130 ALA A CA 1
ATOM 1061 C C . ALA A 1 130 ? 12.367 -4.367 -4.275 1.00 83.50 130 ALA A C 1
ATOM 1063 O O . ALA A 1 130 ? 11.425 -4.644 -3.530 1.00 83.50 130 ALA A O 1
ATOM 1064 N N . ARG A 1 131 ? 13.602 -4.156 -3.806 1.00 88.69 131 ARG A N 1
ATOM 1065 C CA . ARG A 1 131 ? 13.958 -4.198 -2.387 1.00 88.69 131 ARG A CA 1
ATOM 1066 C C . ARG A 1 131 ? 13.194 -3.147 -1.587 1.00 88.69 131 ARG A C 1
ATOM 1068 O O . ARG A 1 131 ? 12.555 -3.505 -0.604 1.00 88.69 131 ARG A O 1
ATOM 1075 N N . ALA A 1 132 ? 13.202 -1.889 -2.029 1.00 89.38 132 ALA A N 1
ATOM 1076 C CA . ALA A 1 132 ? 12.479 -0.808 -1.364 1.00 89.38 132 ALA A CA 1
ATOM 1077 C C . ALA A 1 132 ? 10.970 -1.093 -1.269 1.00 89.38 132 ALA A C 1
ATOM 1079 O O . ALA A 1 132 ? 10.342 -0.768 -0.265 1.00 89.38 132 ALA A O 1
ATOM 1080 N N . ARG A 1 133 ? 10.381 -1.739 -2.285 1.00 84.62 133 ARG A N 1
ATOM 1081 C CA . ARG A 1 133 ? 8.972 -2.157 -2.267 1.00 84.62 133 ARG A CA 1
ATOM 1082 C C . ARG A 1 133 ? 8.711 -3.258 -1.247 1.00 84.62 133 ARG A C 1
ATOM 1084 O O . ARG A 1 133 ? 7.777 -3.140 -0.464 1.00 84.62 133 ARG A O 1
ATOM 1091 N N . ARG A 1 134 ? 9.541 -4.304 -1.237 1.00 90.12 134 ARG A N 1
ATOM 1092 C CA . ARG A 1 134 ? 9.455 -5.377 -0.239 1.00 90.12 134 ARG A CA 1
ATOM 1093 C C . ARG A 1 134 ? 9.556 -4.812 1.177 1.00 90.12 134 ARG A C 1
ATOM 1095 O O . ARG A 1 134 ? 8.770 -5.194 2.038 1.00 90.12 134 ARG A O 1
ATOM 1102 N N . ASP A 1 135 ? 10.514 -3.919 1.404 1.00 93.31 135 ASP A N 1
ATOM 1103 C CA . ASP A 1 135 ? 10.743 -3.312 2.714 1.00 93.31 135 ASP A CA 1
ATOM 1104 C C . ASP A 1 135 ? 9.536 -2.448 3.125 1.00 93.31 135 ASP A C 1
ATOM 1106 O O . ASP A 1 135 ? 9.010 -2.635 4.219 1.00 93.31 135 ASP A O 1
ATOM 1110 N N . ARG A 1 136 ? 8.977 -1.647 2.205 1.00 92.44 136 ARG A N 1
ATOM 1111 C CA . ARG A 1 136 ? 7.726 -0.905 2.433 1.00 92.44 136 ARG A CA 1
ATOM 1112 C C . ARG A 1 136 ? 6.543 -1.813 2.767 1.00 92.44 136 ARG A C 1
ATOM 1114 O O . ARG A 1 136 ? 5.827 -1.534 3.715 1.00 92.44 136 ARG A O 1
ATOM 1121 N N . TRP A 1 137 ? 6.327 -2.899 2.024 1.00 92.75 137 TRP A N 1
ATOM 1122 C CA . TRP A 1 137 ? 5.230 -3.833 2.314 1.00 92.75 137 TRP A CA 1
ATOM 1123 C C . TRP A 1 137 ? 5.395 -4.516 3.669 1.00 92.75 137 TRP A C 1
ATOM 1125 O O . TRP A 1 137 ? 4.411 -4.767 4.361 1.00 92.75 137 TRP A O 1
ATOM 1135 N N . LYS A 1 138 ? 6.636 -4.803 4.071 1.00 93.31 138 LYS A N 1
ATOM 1136 C CA . LYS A 1 138 ? 6.929 -5.337 5.401 1.00 93.31 138 LYS A CA 1
ATOM 1137 C C . LYS A 1 138 ? 6.591 -4.320 6.497 1.00 93.31 138 LYS A C 1
ATOM 1139 O O . LYS A 1 138 ? 6.014 -4.705 7.512 1.00 93.31 138 LYS A O 1
ATOM 1144 N N . GLU A 1 139 ? 6.934 -3.049 6.294 1.00 93.44 139 GLU A N 1
ATOM 1145 C CA . GLU A 1 139 ? 6.572 -1.952 7.200 1.00 93.44 139 GLU A CA 1
ATOM 1146 C C . GLU A 1 139 ? 5.055 -1.763 7.274 1.00 93.44 139 GLU A C 1
ATOM 1148 O O . GLU A 1 139 ? 4.496 -1.755 8.366 1.00 93.44 139 GLU A O 1
ATOM 1153 N N . GLU A 1 140 ? 4.380 -1.688 6.129 1.00 94.56 140 GLU A N 1
ATOM 1154 C CA . GLU A 1 140 ? 2.932 -1.501 6.031 1.00 94.56 140 GLU A CA 1
ATOM 1155 C C . GLU A 1 140 ? 2.168 -2.651 6.690 1.00 94.56 140 GLU A C 1
ATOM 1157 O O . GLU A 1 140 ? 1.243 -2.409 7.460 1.00 94.56 140 GLU A O 1
ATOM 1162 N N . LEU A 1 141 ? 2.605 -3.899 6.496 1.00 93.00 141 LEU A N 1
ATOM 1163 C CA . LEU A 1 141 ? 2.029 -5.043 7.200 1.00 93.00 141 LEU A CA 1
ATOM 1164 C C . LEU A 1 141 ? 2.151 -4.886 8.720 1.00 93.00 141 LEU A C 1
ATOM 1166 O O . LEU A 1 141 ? 1.200 -5.173 9.443 1.00 93.00 141 LEU A O 1
ATOM 1170 N N . SER A 1 142 ? 3.308 -4.435 9.212 1.00 92.06 142 SER A N 1
ATOM 1171 C CA . SER A 1 142 ? 3.494 -4.168 10.639 1.00 92.06 142 SER A CA 1
ATOM 1172 C C . SER A 1 142 ? 2.565 -3.051 11.115 1.00 92.06 142 SER A C 1
ATOM 1174 O O . SER A 1 142 ? 1.851 -3.237 12.100 1.00 92.06 142 SER A O 1
ATOM 1176 N N . LEU A 1 143 ? 2.518 -1.921 10.403 1.00 94.19 143 LEU A N 1
ATOM 1177 C CA . LEU A 1 143 ? 1.678 -0.769 10.741 1.00 94.19 143 LEU A CA 1
ATOM 1178 C C . LEU A 1 143 ? 0.199 -1.143 10.787 1.00 94.19 143 LEU A C 1
ATOM 1180 O O . LEU A 1 143 ? -0.439 -0.916 11.807 1.00 94.19 143 LEU A O 1
ATOM 1184 N N . VAL A 1 144 ? -0.320 -1.809 9.756 1.00 94.81 144 VAL A N 1
ATOM 1185 C CA . VAL A 1 144 ? -1.727 -2.228 9.681 1.00 94.81 144 VAL A CA 1
ATOM 1186 C C . VAL A 1 144 ? -2.102 -3.124 10.861 1.00 94.81 144 VAL A C 1
ATOM 1188 O O . VAL A 1 144 ? -3.176 -2.975 11.443 1.00 94.81 144 VAL A O 1
ATOM 1191 N N . ARG A 1 145 ? -1.218 -4.038 11.272 1.00 92.69 145 ARG A N 1
ATOM 1192 C CA . ARG A 1 145 ? -1.486 -4.886 12.440 1.00 92.69 145 ARG A CA 1
ATOM 1193 C C . ARG A 1 145 ? -1.511 -4.095 13.751 1.00 92.69 145 ARG A C 1
ATOM 1195 O O . ARG A 1 145 ? -2.325 -4.414 14.613 1.00 92.69 145 ARG A O 1
ATOM 1202 N N . HIS A 1 146 ? -0.663 -3.075 13.902 1.00 92.88 146 HIS A N 1
ATOM 1203 C CA . HIS A 1 146 ? -0.715 -2.168 15.055 1.00 92.88 146 HIS A CA 1
ATOM 1204 C C . HIS A 1 146 ? -1.966 -1.285 15.016 1.00 92.88 146 HIS A C 1
ATOM 1206 O O . HIS A 1 146 ? -2.641 -1.143 16.030 1.00 92.88 146 HIS A O 1
ATOM 1212 N N . GLU A 1 147 ? -2.335 -0.756 13.850 1.00 94.56 147 GLU A N 1
ATOM 1213 C CA . GLU A 1 147 ? -3.550 0.039 13.653 1.00 94.56 147 GLU A CA 1
ATOM 1214 C C . GLU A 1 147 ? -4.812 -0.749 14.015 1.00 94.56 147 GLU A C 1
ATOM 1216 O O . GLU A 1 147 ? -5.713 -0.198 14.642 1.00 94.56 147 GLU A O 1
ATOM 1221 N N . MET A 1 148 ? -4.870 -2.050 13.707 1.00 94.31 148 MET A N 1
ATOM 1222 C CA . MET A 1 148 ? -5.967 -2.923 14.143 1.00 94.31 148 MET A CA 1
ATOM 1223 C C . MET A 1 148 ? -6.088 -2.990 15.670 1.00 94.31 148 MET A C 1
ATOM 1225 O O . MET A 1 148 ? -7.203 -3.014 16.190 1.00 94.31 148 MET A O 1
ATOM 1229 N N . VAL A 1 149 ? -4.966 -3.042 16.394 1.00 93.38 149 VAL A N 1
ATOM 1230 C CA . VAL A 1 149 ? -4.957 -3.035 17.867 1.00 93.38 149 VAL A CA 1
ATOM 1231 C C . VAL A 1 149 ? -5.350 -1.653 18.390 1.00 93.38 149 VAL A C 1
ATOM 1233 O O . VAL A 1 149 ? -6.241 -1.537 19.230 1.00 93.38 149 VAL A O 1
ATOM 1236 N N . TRP A 1 150 ? -4.751 -0.590 17.852 1.00 95.00 150 TRP A N 1
ATOM 1237 C CA . TRP A 1 150 ? -5.054 0.786 18.244 1.00 95.00 150 TRP A CA 1
ATOM 1238 C C . TRP A 1 150 ? -6.505 1.175 17.979 1.00 95.00 150 TRP A C 1
ATOM 1240 O O . TRP A 1 150 ? -7.085 1.895 18.785 1.00 95.00 150 TRP A O 1
ATOM 1250 N N . ALA A 1 151 ? -7.122 0.677 16.908 1.00 95.88 151 ALA A N 1
ATOM 1251 C CA . ALA A 1 151 ? -8.534 0.908 16.628 1.00 95.88 151 ALA A CA 1
ATOM 1252 C C . ALA A 1 151 ? -9.435 0.344 17.739 1.00 95.88 151 ALA A C 1
ATOM 1254 O O . ALA A 1 151 ? -10.364 1.023 18.171 1.00 95.88 151 ALA A O 1
ATOM 1255 N N . ILE A 1 152 ? -9.141 -0.860 18.244 1.00 95.25 152 ILE A N 1
ATOM 1256 C CA . ILE A 1 152 ? -9.884 -1.455 19.367 1.00 95.25 152 ILE A CA 1
ATOM 1257 C C . ILE A 1 152 ? -9.683 -0.627 20.633 1.00 95.25 152 ILE A C 1
ATOM 1259 O O . ILE A 1 152 ? -10.667 -0.225 21.252 1.00 95.25 152 ILE A O 1
ATOM 1263 N N . LEU A 1 153 ? -8.428 -0.323 20.979 1.00 95.81 153 LEU A N 1
ATOM 1264 C CA . LEU A 1 153 ? -8.102 0.484 22.159 1.00 95.81 153 LEU A CA 1
ATOM 1265 C C . LEU A 1 153 ? -8.771 1.861 22.101 1.00 95.81 153 LEU A C 1
ATOM 1267 O O . LEU A 1 153 ? -9.247 2.371 23.110 1.00 95.81 153 LEU A O 1
ATOM 1271 N N . TRP A 1 154 ? -8.858 2.454 20.911 1.00 97.12 154 TRP A N 1
ATOM 1272 C CA . TRP A 1 154 ? -9.556 3.714 20.703 1.00 97.12 154 TRP A CA 1
ATOM 1273 C C . TRP A 1 154 ? -11.061 3.595 20.959 1.00 97.12 154 TRP A C 1
ATOM 1275 O O . TRP A 1 154 ? -11.638 4.474 21.597 1.00 97.12 154 TRP A O 1
ATOM 1285 N N . PHE A 1 155 ? -11.709 2.522 20.500 1.00 97.31 155 PHE A N 1
ATOM 1286 C CA . PHE A 1 155 ? -13.130 2.296 20.775 1.00 97.31 155 PHE A CA 1
ATOM 1287 C C . PHE A 1 155 ? -13.401 2.067 22.262 1.00 97.31 155 PHE A C 1
ATOM 1289 O O . PHE A 1 155 ? -14.365 2.619 22.792 1.00 97.31 155 PHE A O 1
ATOM 1296 N N . GLU A 1 156 ? -12.542 1.314 22.947 1.00 96.88 156 GLU A N 1
ATOM 1297 C CA . GLU A 1 156 ? -12.624 1.122 24.399 1.00 96.88 156 GLU A CA 1
ATOM 1298 C C . GLU A 1 156 ? -12.445 2.446 25.145 1.00 96.88 156 GLU A C 1
ATOM 1300 O O . GLU A 1 156 ? -13.275 2.800 25.979 1.00 96.88 156 GLU A O 1
ATOM 1305 N N . PHE A 1 157 ? -11.450 3.242 24.756 1.00 97.69 157 PHE A N 1
ATOM 1306 C CA . PHE A 1 157 ? -11.234 4.574 25.307 1.00 97.69 157 PHE A CA 1
ATOM 1307 C C . PHE A 1 157 ? -12.437 5.508 25.094 1.00 97.69 157 PHE A C 1
ATOM 1309 O O . PHE A 1 157 ? -12.847 6.216 26.014 1.00 97.69 157 PHE A O 1
ATOM 1316 N N . GLN A 1 158 ? -13.049 5.508 23.903 1.00 97.69 158 GLN A N 1
ATOM 1317 C CA . GLN A 1 158 ? -14.265 6.291 23.651 1.00 97.69 158 GLN A CA 1
ATOM 1318 C C . GLN A 1 158 ? -15.430 5.823 24.523 1.00 97.69 158 GLN A C 1
ATOM 1320 O O . GLN A 1 158 ? -16.137 6.655 25.095 1.00 97.69 158 GLN A O 1
ATOM 1325 N N . LYS A 1 159 ? -15.616 4.507 24.663 1.00 97.62 159 LYS A N 1
ATOM 1326 C CA . LYS A 1 159 ? -16.626 3.931 25.553 1.00 97.62 159 LYS A CA 1
ATOM 1327 C C . LYS A 1 159 ? -16.418 4.422 26.995 1.00 97.62 159 LYS A C 1
ATOM 1329 O O . LYS A 1 159 ? -17.367 4.938 27.581 1.00 97.62 159 LYS A O 1
ATOM 1334 N N . ASP A 1 160 ? -15.194 4.381 27.519 1.00 97.44 160 ASP A N 1
ATOM 1335 C CA . ASP A 1 160 ? -14.869 4.836 28.882 1.00 97.44 160 ASP A CA 1
ATOM 1336 C C . ASP A 1 160 ? -15.116 6.349 29.080 1.00 97.44 160 ASP A C 1
ATOM 1338 O O . ASP A 1 160 ? -15.622 6.788 30.123 1.00 97.44 160 ASP A O 1
ATOM 1342 N N . ILE A 1 161 ? -14.833 7.175 28.062 1.00 97.38 161 ILE A N 1
ATOM 1343 C CA . ILE A 1 161 ? -15.184 8.607 28.071 1.00 97.38 161 ILE A CA 1
ATOM 1344 C C . ILE A 1 161 ? -16.696 8.788 28.231 1.00 97.38 161 ILE A C 1
ATOM 1346 O O . ILE A 1 161 ? -17.145 9.623 29.025 1.00 97.38 161 ILE A O 1
ATOM 1350 N N . TRP A 1 162 ? -17.498 8.046 27.468 1.00 96.88 162 TRP A N 1
ATOM 1351 C CA . TRP A 1 162 ? -18.954 8.164 27.526 1.00 96.88 162 TRP A CA 1
ATOM 1352 C C . TRP A 1 162 ? -19.537 7.593 28.820 1.00 96.88 162 TRP A C 1
ATOM 1354 O O . TRP A 1 162 ? -20.477 8.187 29.350 1.00 96.88 162 TRP A O 1
ATOM 1364 N N . GLU A 1 163 ? -18.948 6.535 29.382 1.00 96.38 163 GLU A N 1
ATOM 1365 C CA . GLU A 1 163 ? -19.273 6.023 30.721 1.00 96.38 163 GLU A CA 1
ATOM 1366 C C . GLU A 1 163 ? -19.054 7.101 31.788 1.00 96.38 163 GLU A C 1
ATOM 1368 O O . GLU A 1 163 ? -19.961 7.405 32.566 1.00 96.38 163 GLU A O 1
ATOM 1373 N N . THR A 1 164 ? -17.902 7.774 31.755 1.00 95.81 164 THR A N 1
ATOM 1374 C CA . THR A 1 164 ? -17.585 8.872 32.682 1.00 95.81 164 THR A CA 1
ATOM 1375 C C . THR A 1 164 ? -18.586 10.022 32.554 1.00 95.81 164 THR A C 1
ATOM 1377 O O . THR A 1 164 ? -19.074 10.550 33.555 1.00 95.81 164 THR A O 1
ATOM 1380 N N . ARG A 1 165 ? -18.958 10.394 31.322 1.00 94.38 165 ARG A N 1
ATOM 1381 C CA . ARG A 1 165 ? -19.971 11.432 31.070 1.00 94.38 165 ARG A CA 1
ATOM 1382 C C . ARG A 1 165 ? -21.351 11.021 31.578 1.00 94.38 165 ARG A C 1
ATOM 1384 O O . ARG A 1 165 ? -22.040 11.844 32.173 1.00 94.38 165 ARG A O 1
ATOM 1391 N N . ALA A 1 166 ? -21.758 9.768 31.381 1.00 94.06 166 ALA A N 1
ATOM 1392 C CA . ALA A 1 166 ? -23.053 9.267 31.842 1.00 94.06 166 ALA A CA 1
ATOM 1393 C C . ALA A 1 166 ? -23.199 9.325 33.373 1.00 94.06 166 ALA A C 1
ATOM 1395 O O . ALA A 1 166 ? -24.307 9.533 33.869 1.00 94.06 166 ALA A O 1
ATOM 1396 N N . LEU A 1 167 ? -22.092 9.182 34.113 1.00 92.44 167 LEU A N 1
ATOM 1397 C CA . LEU A 1 167 ? -22.060 9.315 35.574 1.00 92.44 167 LEU A CA 1
ATOM 1398 C C . LEU A 1 167 ? -22.190 10.770 36.047 1.00 92.44 167 LEU A C 1
ATOM 1400 O O . LEU A 1 167 ? -22.784 11.020 37.092 1.00 92.44 167 LEU A O 1
ATOM 1404 N N . GLN A 1 168 ? -21.654 11.728 35.288 1.00 91.81 168 GLN A N 1
ATOM 1405 C CA . GLN A 1 168 ? -21.661 13.154 35.646 1.00 91.81 168 GLN A CA 1
ATOM 1406 C C . GLN A 1 168 ? -22.966 13.875 35.266 1.00 91.81 168 GLN A C 1
ATOM 1408 O O . GLN A 1 168 ? -23.277 14.933 35.812 1.00 91.81 168 GLN A O 1
ATOM 1413 N N . LEU A 1 169 ? -23.732 13.334 34.316 1.00 90.56 169 LEU A N 1
ATOM 1414 C CA . LEU A 1 169 ? -24.952 13.959 33.805 1.00 90.56 169 LEU A CA 1
ATOM 1415 C C . LEU A 1 169 ? -26.170 13.661 34.696 1.00 90.56 169 LEU A C 1
ATOM 1417 O O . LEU A 1 169 ? -26.557 12.507 34.873 1.00 90.56 169 LEU A O 1
ATOM 1421 N N . LEU A 1 170 ? -26.827 14.719 35.189 1.00 83.62 170 LEU A N 1
ATOM 1422 C CA . LEU A 1 170 ? -28.081 14.608 35.951 1.00 83.62 170 LEU A CA 1
ATOM 1423 C C . LEU A 1 170 ? -29.332 14.548 35.060 1.00 83.62 170 LEU A C 1
ATOM 1425 O O . LEU A 1 170 ? -30.320 13.922 35.439 1.00 83.62 170 LEU A O 1
ATOM 1429 N N . GLU A 1 171 ? -29.322 15.196 33.889 1.00 93.06 171 GLU A N 1
ATOM 1430 C CA . GLU A 1 171 ? -30.511 15.233 33.031 1.00 93.06 171 GLU A CA 1
ATOM 1431 C C . GLU A 1 171 ? -30.796 13.872 32.375 1.00 93.06 171 GLU A C 1
ATOM 1433 O O . GLU A 1 171 ? -29.923 13.326 31.688 1.00 93.06 171 GLU A O 1
ATOM 1438 N N . PRO A 1 172 ? -32.037 13.355 32.476 1.00 91.00 172 PRO A N 1
ATOM 1439 C CA . PRO A 1 172 ? -32.373 12.012 32.012 1.00 91.00 172 PRO A CA 1
ATOM 1440 C C . PRO A 1 172 ? -32.207 11.847 30.495 1.00 91.00 172 PRO A C 1
ATOM 1442 O O . PRO A 1 172 ? -31.736 10.806 30.044 1.00 91.00 172 PRO A O 1
ATOM 1445 N N . GLY A 1 173 ? -32.520 12.878 29.700 1.00 92.62 173 GLY A N 1
ATOM 1446 C CA . GLY A 1 173 ? -32.369 12.829 28.240 1.00 92.62 173 GLY A CA 1
ATOM 1447 C C . GLY A 1 173 ? -30.907 12.735 27.792 1.00 92.62 173 GLY A C 1
ATOM 1448 O O . GLY A 1 173 ? -30.553 11.890 26.970 1.00 92.62 173 GLY A O 1
ATOM 1449 N N . LYS A 1 174 ? -30.028 13.553 28.386 1.00 92.44 174 LYS A N 1
ATOM 1450 C CA . LYS A 1 174 ? -28.582 13.517 28.108 1.00 92.44 174 LYS A CA 1
ATOM 1451 C C . LYS A 1 174 ? -27.953 12.214 28.594 1.00 92.44 174 LYS A C 1
ATOM 1453 O O . LYS A 1 174 ? -27.096 11.657 27.912 1.00 92.44 174 LYS A O 1
ATOM 1458 N N . LYS A 1 175 ? -28.417 11.696 29.734 1.00 93.88 175 LYS A N 1
ATOM 1459 C CA . LYS A 1 175 ? -27.992 10.401 30.266 1.00 93.88 175 LYS A CA 1
ATOM 1460 C C . LYS A 1 175 ? -28.389 9.246 29.343 1.00 93.88 175 LYS A C 1
ATOM 1462 O O . LYS A 1 175 ? -27.552 8.400 29.044 1.00 93.88 175 LYS A O 1
ATOM 1467 N N . ALA A 1 176 ? -29.618 9.239 28.825 1.00 94.69 176 ALA A N 1
ATOM 1468 C CA . ALA A 1 176 ? -30.065 8.243 27.850 1.00 94.69 176 ALA A CA 1
ATOM 1469 C C . ALA A 1 176 ? -29.220 8.273 26.564 1.00 94.69 176 ALA A C 1
ATOM 1471 O O . ALA A 1 176 ? -28.836 7.221 26.054 1.00 94.69 176 ALA A O 1
ATOM 1472 N N . TYR A 1 177 ? -28.869 9.467 26.074 1.00 95.69 177 TYR A N 1
ATOM 1473 C CA . TYR A 1 177 ? -27.965 9.610 24.930 1.00 95.69 177 TYR A CA 1
ATOM 1474 C C . TYR A 1 177 ? -26.563 9.058 25.226 1.00 95.69 177 TYR A C 1
ATOM 1476 O O . TYR A 1 177 ? -26.031 8.288 24.432 1.00 95.69 177 TYR A O 1
ATOM 1484 N N . ALA A 1 178 ? -25.984 9.385 26.385 1.00 96.50 178 ALA A N 1
ATOM 1485 C CA . ALA A 1 178 ? -24.679 8.857 26.777 1.00 96.50 178 ALA A CA 1
ATOM 1486 C C . ALA A 1 178 ? -24.688 7.320 26.854 1.00 96.50 178 ALA A C 1
ATOM 1488 O O . ALA A 1 178 ? -23.780 6.682 26.335 1.00 96.50 178 ALA A O 1
ATOM 1489 N N . HIS A 1 179 ? -25.747 6.709 27.399 1.00 95.75 179 HIS A N 1
ATOM 1490 C CA . HIS A 1 179 ? -25.904 5.250 27.391 1.00 95.75 179 HIS A CA 1
ATOM 1491 C C . HIS A 1 179 ? -25.984 4.657 25.980 1.00 95.75 179 HIS A C 1
ATOM 1493 O O . HIS A 1 179 ? -25.391 3.609 25.733 1.00 95.75 179 HIS A O 1
ATOM 1499 N N . LYS A 1 180 ? -26.659 5.328 25.039 1.00 97.38 180 LYS A N 1
ATOM 1500 C CA . LYS A 1 180 ? -26.675 4.911 23.630 1.00 97.38 180 LYS A CA 1
ATOM 1501 C C . LYS A 1 180 ? -25.267 4.914 23.025 1.00 97.38 180 LYS A C 1
ATOM 1503 O O . LYS A 1 180 ? -24.905 3.958 22.345 1.00 97.38 180 LYS A O 1
ATOM 1508 N N . GLU A 1 181 ? -24.482 5.961 23.274 1.00 97.44 181 GLU A N 1
ATOM 1509 C CA . GLU A 1 181 ? -23.096 6.052 22.795 1.00 97.44 181 GLU A CA 1
ATOM 1510 C C . GLU A 1 181 ? -22.222 4.940 23.389 1.00 97.44 181 GLU A C 1
ATOM 1512 O O . GLU A 1 181 ? -21.496 4.282 22.652 1.00 97.44 181 GLU A O 1
ATOM 1517 N N . ILE A 1 182 ? -22.340 4.653 24.690 1.00 97.62 182 ILE A N 1
ATOM 1518 C CA . ILE A 1 182 ? -21.611 3.546 25.340 1.00 97.62 182 ILE A CA 1
ATOM 1519 C C . ILE A 1 182 ? -21.873 2.221 24.615 1.00 97.62 182 ILE A C 1
ATOM 1521 O O . ILE A 1 182 ? -20.929 1.494 24.300 1.00 97.62 182 ILE A O 1
ATOM 1525 N N . VAL A 1 183 ? -23.139 1.917 24.310 1.00 97.94 183 VAL A N 1
ATOM 1526 C CA . VAL A 1 183 ? -23.510 0.697 23.574 1.00 97.94 183 VAL A CA 1
ATOM 1527 C C . VAL A 1 183 ? -22.892 0.694 22.175 1.00 97.94 183 VAL A C 1
ATOM 1529 O O . VAL 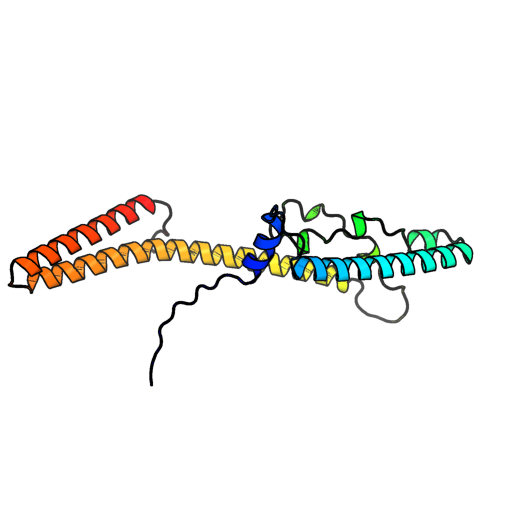A 1 183 ? -22.275 -0.297 21.794 1.00 97.94 183 VAL A O 1
ATOM 1532 N N . LEU A 1 184 ? -22.971 1.810 21.444 1.00 98.00 184 LEU A N 1
ATOM 1533 C CA . LEU A 1 184 ? -22.389 1.940 20.105 1.00 98.00 184 LEU A CA 1
ATOM 1534 C C . LEU A 1 184 ? -20.881 1.642 20.095 1.00 98.00 184 LEU A C 1
ATOM 1536 O O . LEU A 1 184 ? -20.413 0.828 19.297 1.00 98.00 184 LEU A O 1
ATOM 1540 N N . TRP A 1 185 ? -20.118 2.280 20.986 1.00 97.88 185 TRP A N 1
ATOM 1541 C CA . TRP A 1 185 ? -18.665 2.089 21.066 1.00 97.88 185 TRP A CA 1
ATOM 1542 C C . TRP A 1 185 ? -18.296 0.680 21.533 1.00 97.88 185 TRP A C 1
ATOM 1544 O O . TRP A 1 185 ? -17.334 0.093 21.033 1.00 97.88 185 TRP A O 1
ATOM 1554 N N . THR A 1 186 ? -19.104 0.095 22.419 1.00 97.81 186 THR A N 1
ATOM 1555 C CA . THR A 1 186 ? -18.962 -1.307 22.830 1.00 97.81 186 THR A CA 1
ATOM 1556 C C . THR A 1 186 ? -19.149 -2.258 21.646 1.00 97.81 186 THR A C 1
ATOM 1558 O O . THR A 1 186 ? -18.358 -3.186 21.470 1.00 97.81 186 THR A O 1
ATOM 1561 N N . ASP A 1 187 ? -20.161 -2.029 20.810 1.00 97.75 187 ASP A N 1
ATOM 1562 C CA . ASP A 1 187 ? -20.433 -2.860 19.635 1.00 97.75 187 ASP A CA 1
ATOM 1563 C C . ASP A 1 187 ? -19.332 -2.730 18.578 1.00 97.75 187 ASP A C 1
ATOM 1565 O O . ASP A 1 187 ? -18.923 -3.734 17.988 1.00 97.75 187 ASP A O 1
ATOM 1569 N N . PHE A 1 188 ? -18.792 -1.525 18.371 1.00 97.50 188 PHE A N 1
ATOM 1570 C CA . PHE A 1 188 ? -17.627 -1.324 17.506 1.00 97.50 188 PHE A CA 1
ATOM 1571 C C . PHE A 1 188 ? -16.393 -2.065 18.011 1.00 97.50 188 PHE A C 1
ATOM 1573 O O . PHE A 1 188 ? -15.756 -2.752 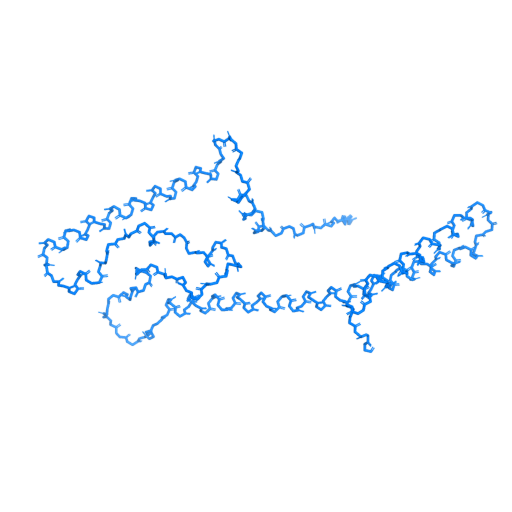17.211 1.00 97.50 188 PHE A O 1
ATOM 1580 N N . SER A 1 189 ? -16.093 -1.999 19.313 1.00 96.12 189 SER A N 1
ATOM 1581 C CA . SER A 1 189 ? -14.976 -2.749 19.900 1.00 96.12 189 SER A CA 1
ATOM 1582 C C . SER A 1 189 ? -15.146 -4.258 19.691 1.00 96.12 189 SER A C 1
ATOM 1584 O O . SER A 1 189 ? -14.278 -4.898 19.095 1.00 96.12 189 SER A O 1
ATOM 1586 N N . LYS A 1 190 ? -16.312 -4.821 20.041 1.00 96.12 190 LYS A N 1
ATOM 1587 C CA . LYS A 1 190 ? -16.611 -6.253 19.852 1.00 96.12 190 LYS A CA 1
ATOM 1588 C C . LYS A 1 190 ? -16.501 -6.683 18.392 1.00 96.12 190 LYS A C 1
ATOM 1590 O O . LYS A 1 190 ? -15.908 -7.715 18.082 1.00 96.12 190 LYS A O 1
ATOM 1595 N N . LYS A 1 191 ? -17.066 -5.897 17.472 1.00 96.69 191 LYS A N 1
ATOM 1596 C CA . LYS A 1 191 ? -17.013 -6.196 16.037 1.00 96.69 191 LYS A CA 1
ATOM 1597 C C . LYS A 1 191 ? -15.580 -6.141 15.508 1.00 96.69 191 LYS A C 1
ATOM 1599 O O . LYS A 1 191 ? -15.202 -7.006 14.721 1.00 96.69 191 LYS A O 1
ATOM 1604 N N . ALA A 1 192 ? -14.791 -5.155 15.928 1.00 95.00 192 ALA A N 1
ATOM 1605 C CA . ALA A 1 192 ? -13.389 -5.031 15.543 1.00 95.00 192 ALA A CA 1
ATOM 1606 C C . ALA A 1 192 ? -12.552 -6.204 16.076 1.00 95.00 192 ALA A C 1
ATOM 1608 O O . ALA A 1 192 ? -11.846 -6.834 15.294 1.00 95.00 192 ALA A O 1
ATOM 1609 N N . GLN A 1 193 ? -12.708 -6.570 17.353 1.00 94.06 193 GLN A N 1
ATOM 1610 C CA . GLN A 1 193 ? -12.066 -7.744 17.958 1.00 94.06 193 GLN A CA 1
ATOM 1611 C C . GLN A 1 193 ? -12.355 -9.025 17.161 1.00 94.06 193 GLN A C 1
ATOM 1613 O O . GLN A 1 193 ? -11.429 -9.751 16.808 1.00 94.06 193 GLN A O 1
ATOM 1618 N N . LEU A 1 194 ? -13.621 -9.264 16.797 1.00 94.81 194 LEU A N 1
ATOM 1619 C CA . LEU A 1 194 ? -14.009 -10.424 15.985 1.00 94.81 194 LEU A CA 1
ATOM 1620 C C . LEU A 1 194 ? -13.393 -10.398 14.579 1.00 94.81 194 LEU A C 1
ATOM 1622 O O . LEU A 1 194 ? -12.929 -11.424 14.090 1.00 94.81 194 LEU A O 1
ATOM 1626 N N . MET A 1 195 ? -13.377 -9.241 13.907 1.00 93.88 195 MET A N 1
ATOM 1627 C CA . MET A 1 195 ? -12.820 -9.136 12.551 1.00 93.88 195 MET A CA 1
ATOM 1628 C C . MET A 1 195 ? -11.291 -9.256 12.513 1.00 93.88 195 MET A C 1
ATOM 1630 O O . MET A 1 195 ? -10.734 -9.708 11.503 1.00 93.88 195 MET A O 1
ATOM 1634 N N . PHE A 1 196 ? -10.619 -8.831 13.583 1.00 93.44 196 PHE A N 1
ATOM 1635 C CA . PHE A 1 196 ? -9.161 -8.770 13.673 1.00 93.44 196 PHE A CA 1
ATOM 1636 C C . PHE A 1 196 ? -8.533 -9.977 14.385 1.00 93.44 196 PHE A C 1
ATOM 1638 O O . PHE A 1 196 ? -7.308 -10.120 14.368 1.00 93.44 196 PHE A O 1
ATOM 1645 N N . GLN A 1 197 ? -9.343 -10.878 14.944 1.00 89.12 197 GLN A N 1
ATOM 1646 C CA . GLN A 1 197 ? -8.881 -12.089 15.617 1.00 89.12 197 GLN A CA 1
ATOM 1647 C C . GLN A 1 197 ? -7.903 -12.894 14.741 1.00 89.12 197 GLN A C 1
ATOM 1649 O O . GLN A 1 197 ? -8.190 -13.216 13.587 1.00 89.12 197 GLN A O 1
ATOM 1654 N N . GLY A 1 198 ? -6.720 -13.196 15.286 1.00 84.19 198 GLY A N 1
ATOM 1655 C CA . GLY A 1 198 ? -5.662 -13.947 14.596 1.00 84.19 198 GLY A CA 1
ATOM 1656 C C . GLY A 1 198 ? -4.938 -13.189 13.473 1.00 84.19 198 GLY A C 1
ATOM 1657 O O . GLY A 1 198 ? -4.072 -13.763 12.817 1.00 84.19 198 GLY A O 1
ATOM 1658 N N . LYS A 1 199 ? -5.279 -11.917 13.225 1.00 84.69 199 LYS A N 1
ATOM 1659 C CA . LYS A 1 199 ? -4.618 -11.052 12.227 1.00 84.69 199 LYS A CA 1
ATOM 1660 C C . LYS A 1 199 ? -3.778 -9.945 12.856 1.00 84.69 199 LYS A C 1
ATOM 1662 O O . LYS A 1 199 ? -2.986 -9.323 12.153 1.00 84.69 199 LYS A O 1
ATOM 1667 N N . GLN A 1 200 ? -3.970 -9.695 14.145 1.00 78.81 200 GLN A N 1
ATOM 1668 C CA . GLN A 1 200 ? -3.257 -8.678 14.913 1.00 78.81 200 GLN A CA 1
ATOM 1669 C C . GLN A 1 200 ? -1.845 -9.130 15.268 1.00 78.81 200 GLN A C 1
ATOM 1671 O O . GLN A 1 200 ? -1.518 -10.312 15.178 1.00 78.81 200 GLN A O 1
ATOM 1676 N N . MET A 1 201 ? -0.997 -8.173 15.646 1.00 75.12 201 MET A N 1
ATOM 1677 C CA . MET A 1 201 ? 0.239 -8.525 16.338 1.00 75.12 201 MET A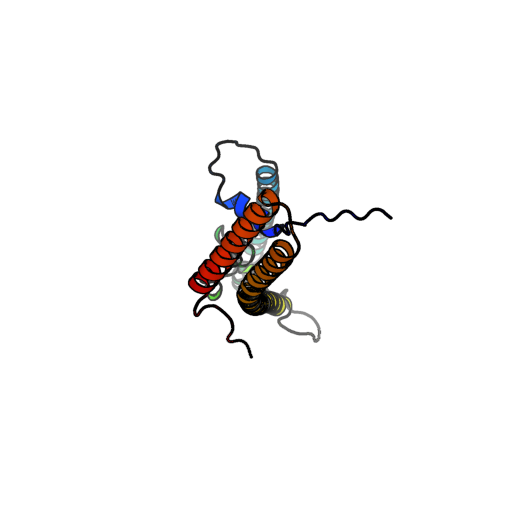 CA 1
ATOM 1678 C C . MET A 1 201 ? -0.125 -9.085 17.710 1.00 75.12 201 MET A C 1
ATOM 1680 O O . MET A 1 201 ? -0.972 -8.510 18.393 1.00 75.12 201 MET A O 1
ATOM 1684 N N . ASP A 1 202 ? 0.546 -10.160 18.115 1.00 66.19 202 ASP A N 1
ATOM 1685 C CA . ASP A 1 202 ? 0.579 -10.544 19.520 1.00 66.19 202 ASP A CA 1
ATOM 1686 C C . ASP A 1 202 ? 1.228 -9.376 20.271 1.00 66.19 202 ASP A C 1
ATOM 1688 O O . ASP A 1 202 ? 2.380 -9.018 20.005 1.00 66.19 202 ASP A O 1
ATOM 1692 N N . CYS A 1 203 ? 0.452 -8.697 21.114 1.00 55.22 203 CYS A N 1
ATOM 1693 C CA . CYS A 1 203 ? 0.976 -7.623 21.946 1.00 55.22 203 CYS A CA 1
ATOM 1694 C C . CYS A 1 203 ? 2.117 -8.193 22.806 1.00 55.22 203 CYS A C 1
ATOM 1696 O O . CYS A 1 203 ? 1.922 -9.210 23.472 1.00 55.22 203 CYS A O 1
ATOM 1698 N N . ILE A 1 204 ? 3.294 -7.558 22.736 1.00 46.59 204 ILE A N 1
ATOM 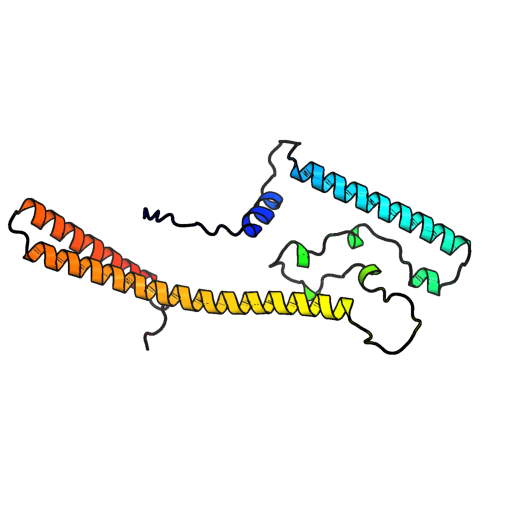1699 C CA . ILE A 1 204 ? 4.459 -7.840 23.595 1.00 46.59 204 ILE A CA 1
ATOM 1700 C C . ILE A 1 204 ? 4.107 -7.531 25.051 1.00 46.59 204 ILE A C 1
ATOM 1702 O O . ILE A 1 204 ? 3.470 -6.475 25.274 1.00 46.59 204 ILE A O 1
#

Organism: NCBI:txid870435

Sequence (204 aa):
MIVWTGSKPTLDVRQCYTDRTSSAQSTREGTRTKQDIQKVVAWINKQVSSYQRARQAILQLEPNQEIGQKYQDIQPQDLAVSKDVTEENWFGQGTSKMAWFWMMDGEQGQLNAEKGDLMEEFYRINWLKARARRDRWKEELSLVRHEMVWAILWFEFQKDIWETRALQLLEPGKKAYAHKEIVLWTDFSKKAQLMFQGKQMDCI

Secondary structure (DSSP, 8-state):
------------TTHHHHHHHHS---S----HHHHHHHHHHHHHHHHHHHHHHHHHHHHHH---HHHHHHS----TTTTSPPHHHH-TT-TTGGG----GGGS-PPP--SS---TTHHHHHHHHHHHHHHHHHHHHHHHHHHHHHHHHHHHHHHHHHHHHHHHHHHHH--SHHHHHHHHHHHHHHHHHHHHHHHHHTTTS----

Foldseek 3Di:
DDDDDDDDPPPPPLVVVLVVPPPPPDPDPDDPVVVVVVVVVVVVVVVLVVLVVVLVVVCVVDVDVVSPVLRDRCDPLQVPDQCVVNPVDDPPSVPRDHRVVQVHDDDDDDDDDDDPPPPCVVVVVSVVVVVVVVVVVVVVLQVVLVVLVVQLVVLVVQLVVLVVVLVVDPDPVSNVVSVVSNVVSVVSNVVSCVVCPPSHPPDD

pLDDT: mean 75.26, std 21.55, range [26.09, 98.0]

Radius of gyration: 30.7 Å; chains: 1; bounding box: 74×46×85 Å